Protein AF-A0A1N6LYJ4-F1 (afdb_monomer_lite)

Structure (mmCIF, N/CA/C/O backbone):
data_AF-A0A1N6LYJ4-F1
#
_entry.id   AF-A0A1N6LYJ4-F1
#
loop_
_atom_site.group_PDB
_atom_site.id
_atom_site.type_symbol
_atom_site.label_atom_id
_atom_site.label_alt_id
_atom_site.label_comp_id
_atom_site.label_asym_id
_atom_site.label_entity_id
_atom_site.label_seq_id
_atom_site.pdbx_PDB_ins_code
_atom_site.Cartn_x
_atom_site.Cartn_y
_atom_site.Cartn_z
_atom_site.occupancy
_atom_site.B_iso_or_equiv
_atom_site.auth_seq_id
_atom_site.auth_comp_id
_atom_site.auth_asym_id
_atom_site.auth_atom_id
_atom_site.pdbx_PDB_model_num
ATOM 1 N N . MET A 1 1 ? -5.877 22.121 27.260 1.00 34.78 1 MET A N 1
ATOM 2 C CA . MET A 1 1 ? -5.346 22.021 25.885 1.00 34.78 1 MET A CA 1
ATOM 3 C C . MET A 1 1 ? -5.444 20.561 25.499 1.00 34.78 1 MET A C 1
ATOM 5 O O . MET A 1 1 ? -4.879 19.738 26.201 1.00 34.78 1 MET A O 1
ATOM 9 N N . VAL A 1 2 ? -6.295 20.246 24.529 1.00 34.72 2 VAL A N 1
ATOM 10 C CA . VAL A 1 2 ? -6.607 18.871 24.117 1.00 34.72 2 VAL A CA 1
ATOM 11 C C . VAL A 1 2 ? -5.477 18.419 23.192 1.00 34.72 2 VAL A C 1
ATOM 13 O O . VAL A 1 2 ? -5.200 19.114 22.218 1.00 34.72 2 VAL A O 1
ATOM 16 N N . ASP A 1 3 ? -4.781 17.333 23.526 1.00 34.72 3 ASP A N 1
ATOM 17 C CA . ASP A 1 3 ? -3.712 16.769 22.694 1.00 34.72 3 ASP A CA 1
ATOM 18 C C . ASP A 1 3 ? -4.251 16.442 21.293 1.00 34.72 3 ASP A C 1
ATOM 20 O O . ASP A 1 3 ? -5.110 15.575 21.137 1.00 34.72 3 ASP A O 1
ATOM 24 N N . GLU A 1 4 ? -3.753 17.124 20.259 1.00 44.88 4 GLU A N 1
ATOM 25 C CA . GLU A 1 4 ? -4.033 16.760 18.869 1.00 44.88 4 GLU A CA 1
ATOM 26 C C . GLU A 1 4 ? -3.356 15.411 18.543 1.00 44.88 4 GLU A C 1
ATOM 28 O O . GLU A 1 4 ? -2.122 15.327 18.542 1.00 44.88 4 GLU A O 1
ATOM 33 N N . PRO A 1 5 ? -4.096 14.340 18.203 1.00 42.50 5 PRO A N 1
ATOM 34 C CA . PRO A 1 5 ? -3.534 12.988 18.082 1.00 42.50 5 PRO A CA 1
ATOM 35 C C . PRO A 1 5 ? -2.623 12.750 16.852 1.00 42.50 5 PRO A C 1
ATOM 37 O O . PRO A 1 5 ? -2.159 11.624 16.647 1.00 42.50 5 PRO A O 1
ATOM 40 N N . PHE A 1 6 ? -2.320 13.779 16.048 1.00 51.28 6 PHE A N 1
ATOM 41 C CA . PHE A 1 6 ? -1.752 13.663 14.692 1.00 51.28 6 PHE A CA 1
ATOM 42 C C . PHE A 1 6 ? -0.228 13.839 14.561 1.00 51.28 6 PHE A C 1
ATOM 44 O O . PHE A 1 6 ? 0.291 13.847 13.441 1.00 51.28 6 PHE A O 1
ATOM 51 N N . ARG A 1 7 ? 0.536 13.991 15.649 1.00 62.62 7 ARG A N 1
ATOM 52 C CA . ARG A 1 7 ? 1.977 14.281 15.518 1.00 62.62 7 ARG A CA 1
ATOM 53 C C . ARG A 1 7 ? 2.836 13.021 15.333 1.00 62.62 7 ARG A C 1
ATOM 55 O O . ARG A 1 7 ? 3.094 12.282 16.278 1.00 62.62 7 ARG A O 1
ATOM 62 N N . GLY A 1 8 ? 3.346 12.862 14.108 1.00 86.62 8 GLY A N 1
ATOM 63 C CA . GLY A 1 8 ? 4.558 12.099 13.780 1.00 86.62 8 GLY A CA 1
ATOM 64 C C . GLY A 1 8 ? 4.414 10.579 13.645 1.00 86.62 8 GLY A C 1
ATOM 65 O O . GLY A 1 8 ? 3.358 9.993 13.866 1.00 86.62 8 GLY A O 1
ATOM 66 N N . TRP A 1 9 ? 5.513 9.940 13.242 1.00 94.62 9 TRP A N 1
ATOM 67 C CA . TRP A 1 9 ? 5.639 8.483 13.218 1.00 94.62 9 TRP A CA 1
ATOM 68 C C . TRP A 1 9 ? 5.739 7.929 14.636 1.00 94.62 9 TRP A C 1
ATOM 70 O O . TRP A 1 9 ? 6.580 8.375 15.414 1.00 94.62 9 TRP A O 1
ATOM 80 N N . LYS A 1 10 ? 4.939 6.908 14.935 1.00 95.25 10 LYS A N 1
ATOM 81 C CA . LYS A 1 10 ? 4.983 6.148 16.188 1.00 95.25 10 LYS A CA 1
ATOM 82 C C . LYS A 1 10 ? 5.495 4.736 15.915 1.00 95.25 10 LYS A C 1
ATOM 84 O O . LYS A 1 10 ? 5.506 4.285 14.768 1.00 95.25 10 LYS A O 1
ATOM 89 N N . ASN A 1 11 ? 5.910 4.027 16.958 1.00 94.12 11 ASN A N 1
ATOM 90 C CA . ASN A 1 11 ? 6.232 2.607 16.868 1.00 94.12 11 ASN A CA 1
ATOM 91 C C . ASN A 1 11 ? 5.831 1.848 18.130 1.00 94.12 11 ASN A C 1
ATOM 93 O O . ASN A 1 11 ? 5.716 2.423 19.211 1.00 94.12 11 ASN A O 1
ATOM 97 N N . LYS A 1 12 ? 5.622 0.545 17.965 1.00 93.81 12 LYS A N 1
ATOM 98 C CA . LYS A 1 12 ? 5.482 -0.438 19.040 1.00 93.81 12 LYS A CA 1
ATOM 99 C C . LYS A 1 12 ? 6.274 -1.662 18.610 1.00 93.81 12 LYS A C 1
ATOM 101 O O . LYS A 1 12 ? 6.051 -2.166 17.514 1.00 93.81 12 LYS A O 1
ATOM 106 N N . ASP A 1 13 ? 7.214 -2.117 19.428 1.00 92.62 13 ASP A N 1
ATOM 107 C CA . ASP A 1 13 ? 8.204 -3.112 19.009 1.00 92.62 13 ASP A CA 1
ATOM 108 C C . ASP A 1 13 ? 8.890 -2.669 17.689 1.00 92.62 13 ASP A C 1
ATOM 110 O O . ASP A 1 13 ? 9.458 -1.578 17.600 1.00 92.62 13 ASP A O 1
ATOM 114 N N . THR A 1 14 ? 8.783 -3.489 16.646 1.00 92.44 14 THR A N 1
ATOM 115 C CA . THR A 1 14 ? 9.364 -3.335 15.304 1.00 92.44 14 THR A CA 1
ATOM 116 C C . THR A 1 14 ? 8.348 -2.882 14.246 1.00 92.44 14 THR A C 1
ATOM 118 O O . THR A 1 14 ? 8.671 -2.838 13.054 1.00 92.44 14 THR A O 1
ATOM 121 N N . VAL A 1 15 ? 7.112 -2.563 14.652 1.00 94.94 15 VAL A N 1
ATOM 122 C CA . VAL A 1 15 ? 6.091 -1.997 13.765 1.00 94.94 15 VAL A CA 1
ATOM 123 C C . VAL A 1 15 ? 6.001 -0.488 13.962 1.00 94.94 15 VAL A C 1
ATOM 125 O O . VAL A 1 15 ? 5.853 0.010 15.079 1.00 94.94 15 VAL A O 1
ATOM 128 N N . TYR A 1 16 ? 6.089 0.243 12.857 1.00 96.44 16 TYR A N 1
ATOM 129 C CA . TYR A 1 16 ? 5.917 1.688 12.796 1.00 96.44 16 TYR A CA 1
ATOM 130 C C . TYR A 1 16 ? 4.572 2.008 12.176 1.00 96.44 16 TYR A C 1
ATOM 132 O O . TYR A 1 16 ? 4.096 1.290 11.295 1.00 96.44 16 TYR A O 1
ATOM 140 N N . TYR A 1 17 ? 3.966 3.097 12.624 1.00 97.56 17 TYR A N 1
ATOM 141 C CA . TYR A 1 17 ? 2.681 3.522 12.110 1.00 97.56 17 TYR A CA 1
ATOM 142 C C . TYR A 1 17 ? 2.515 5.036 12.163 1.00 97.56 17 TYR A C 1
ATOM 144 O O . TYR A 1 17 ? 3.107 5.726 12.999 1.00 97.56 17 TYR A O 1
ATOM 152 N N . LYS A 1 18 ? 1.691 5.543 11.251 1.00 97.00 18 LYS A N 1
ATOM 153 C CA . LYS A 1 18 ? 1.265 6.939 11.201 1.00 97.00 18 LYS A CA 1
ATOM 154 C C . LYS A 1 18 ? -0.131 7.023 10.598 1.00 97.00 18 LYS A C 1
ATOM 156 O O . LYS A 1 18 ? -0.470 6.274 9.684 1.00 97.00 18 LYS A O 1
ATOM 161 N N . THR A 1 19 ? -0.924 7.949 11.118 1.00 95.94 19 THR A N 1
ATOM 162 C CA . THR A 1 19 ? -2.262 8.261 10.616 1.00 95.94 19 THR A CA 1
ATOM 163 C C . THR A 1 19 ? -2.212 9.598 9.893 1.00 95.94 19 THR A C 1
ATOM 165 O O . THR A 1 19 ? -1.683 10.573 10.428 1.00 95.94 19 THR A O 1
ATOM 168 N N . PHE A 1 20 ? -2.759 9.640 8.683 1.00 93.06 20 PHE A N 1
ATOM 169 C CA . PHE A 1 20 ? -2.911 10.850 7.885 1.00 93.06 20 PHE A CA 1
ATOM 170 C C . PHE A 1 20 ? -4.396 11.220 7.866 1.00 93.06 20 PHE A C 1
ATOM 172 O O . PHE A 1 20 ? -5.223 10.391 7.498 1.00 93.06 20 PHE A O 1
ATOM 179 N N . GLY A 1 21 ? -4.743 12.448 8.266 1.00 91.50 21 GLY A N 1
ATOM 180 C CA . GLY A 1 21 ? -6.145 12.867 8.408 1.00 91.50 21 GLY A CA 1
ATOM 181 C C . GLY A 1 21 ? -6.888 12.094 9.504 1.00 91.50 21 GLY A C 1
ATOM 182 O O . GLY A 1 21 ? -6.261 11.608 10.442 1.00 91.50 21 GLY A O 1
ATOM 183 N N . VAL A 1 22 ? -8.213 11.979 9.379 1.00 92.69 22 VAL A N 1
ATOM 184 C CA . VAL A 1 22 ? -9.078 11.237 10.316 1.00 92.69 22 VAL A CA 1
ATOM 185 C C . VAL A 1 22 ? -9.749 10.073 9.582 1.00 92.69 22 VAL A C 1
ATOM 187 O O . VAL A 1 22 ? -10.817 10.265 9.000 1.00 92.69 22 VAL A O 1
ATOM 190 N N . PRO A 1 23 ? -9.125 8.881 9.524 1.00 94.81 23 PRO A N 1
ATOM 191 C CA . PRO A 1 23 ? -9.743 7.732 8.869 1.00 94.81 23 PRO A CA 1
ATOM 192 C C . PRO A 1 23 ? -10.991 7.273 9.631 1.00 94.81 23 PRO A C 1
ATOM 194 O O . PRO A 1 23 ? -11.021 7.378 10.860 1.00 94.81 23 PRO A O 1
ATOM 197 N N . PRO A 1 24 ? -12.022 6.769 8.933 1.00 95.25 24 PRO A N 1
ATOM 198 C CA . PRO A 1 24 ? -13.187 6.204 9.597 1.00 95.25 24 PRO A CA 1
ATOM 199 C C . PRO A 1 24 ? -12.809 4.914 10.335 1.00 95.25 24 PRO A C 1
ATOM 201 O O . PRO A 1 24 ? -11.982 4.142 9.855 1.00 95.25 24 PRO A O 1
ATOM 204 N N . VAL A 1 25 ? -13.471 4.653 11.462 1.00 97.50 25 VAL A N 1
ATOM 205 C CA . VAL A 1 25 ? -13.494 3.320 12.081 1.00 97.50 25 VAL A CA 1
ATOM 206 C C . VAL A 1 25 ? -14.642 2.543 11.444 1.00 97.50 25 VAL A C 1
ATOM 208 O O . VAL A 1 25 ? -15.791 2.975 11.519 1.00 97.50 25 VAL A O 1
ATOM 211 N N . THR A 1 26 ? -14.331 1.441 10.767 1.00 98.38 26 THR A N 1
ATOM 212 C CA . THR A 1 26 ? -15.282 0.690 9.929 1.00 98.38 26 THR A CA 1
ATOM 213 C C . THR A 1 26 ? -14.802 -0.746 9.722 1.00 98.38 26 THR A C 1
ATOM 215 O O . THR A 1 26 ? -13.610 -1.039 9.847 1.00 98.38 26 THR A O 1
ATOM 218 N N . ASP A 1 27 ? -15.730 -1.649 9.428 1.00 98.38 27 ASP A N 1
ATOM 219 C CA . ASP A 1 27 ? -15.471 -3.055 9.108 1.00 98.38 27 ASP A CA 1
ATOM 220 C C . ASP A 1 27 ? -15.095 -3.261 7.627 1.00 98.38 27 ASP A C 1
ATOM 222 O O . ASP A 1 27 ? -14.565 -4.313 7.270 1.00 98.38 27 ASP A O 1
ATOM 226 N N . LYS A 1 28 ? -15.283 -2.242 6.772 1.00 98.69 28 LYS A N 1
ATOM 227 C CA . LYS A 1 28 ? -14.900 -2.247 5.349 1.00 98.69 28 LYS A CA 1
ATOM 228 C C . LYS A 1 28 ? -13.479 -1.744 5.145 1.00 98.69 28 LYS A C 1
ATOM 230 O O . LYS A 1 28 ? -13.207 -0.546 5.268 1.00 98.69 28 LYS A O 1
ATOM 235 N N . ILE A 1 29 ? -12.568 -2.642 4.780 1.00 98.81 29 ILE A N 1
ATOM 236 C CA . ILE A 1 29 ? -11.138 -2.330 4.700 1.00 98.81 29 ILE A CA 1
ATOM 237 C C . ILE A 1 29 ? -10.634 -2.445 3.263 1.00 98.81 29 ILE A C 1
ATOM 239 O O . ILE A 1 29 ? -10.679 -3.508 2.645 1.00 98.81 29 ILE A O 1
ATOM 243 N N . ALA A 1 30 ? -10.088 -1.344 2.750 1.00 98.75 30 ALA A N 1
ATOM 244 C CA . ALA A 1 30 ? -9.319 -1.327 1.513 1.00 98.75 30 ALA A CA 1
ATOM 245 C C . ALA A 1 30 ?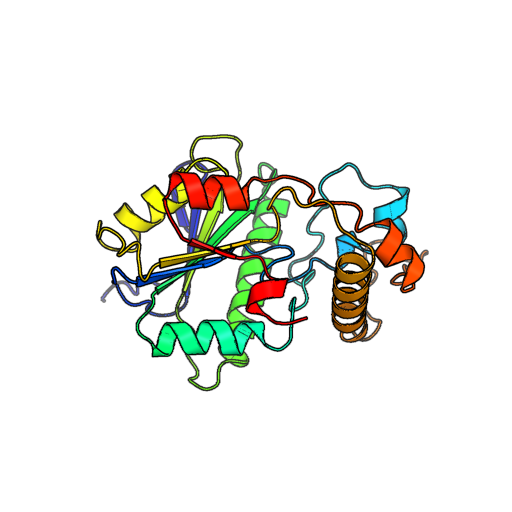 -7.836 -1.249 1.888 1.00 98.75 30 ALA A C 1
ATOM 247 O O . ALA A 1 30 ? -7.322 -0.187 2.258 1.00 98.75 30 ALA A O 1
ATOM 248 N N . ALA A 1 31 ? -7.162 -2.396 1.851 1.00 98.88 31 ALA A N 1
ATOM 249 C CA . ALA A 1 31 ? -5.780 -2.523 2.278 1.00 98.88 31 ALA A CA 1
ATOM 250 C C . ALA A 1 31 ? -4.830 -2.672 1.080 1.00 98.88 31 ALA A C 1
ATOM 252 O O . ALA A 1 31 ? -5.152 -3.327 0.092 1.00 98.88 31 ALA A O 1
ATOM 253 N N . PHE A 1 32 ? -3.647 -2.067 1.167 1.00 98.88 32 PHE A N 1
ATOM 254 C CA . PHE A 1 32 ? -2.693 -2.005 0.057 1.00 98.88 32 PHE A CA 1
ATOM 255 C C . PHE A 1 32 ? -1.265 -2.283 0.538 1.00 98.88 32 PHE A C 1
ATOM 257 O O . PHE A 1 32 ? -0.890 -1.924 1.657 1.00 98.88 32 PHE A O 1
ATOM 264 N N . ASP A 1 33 ? -0.444 -2.912 -0.294 1.00 98.69 33 ASP A N 1
ATOM 265 C CA . ASP A 1 33 ? 1.009 -2.755 -0.227 1.00 98.69 33 ASP A CA 1
ATOM 266 C C . ASP A 1 33 ? 1.434 -1.360 -0.751 1.00 98.69 33 ASP A C 1
ATOM 268 O O . ASP A 1 33 ? 0.611 -0.599 -1.261 1.00 98.69 33 ASP A O 1
ATOM 272 N N . LEU A 1 34 ? 2.705 -0.980 -0.577 1.00 97.62 34 LEU A N 1
ATOM 273 C CA . LEU A 1 34 ? 3.248 0.295 -1.043 1.00 97.62 34 LEU A CA 1
ATOM 274 C C . LEU A 1 34 ? 4.076 0.157 -2.328 1.00 97.62 34 LEU A C 1
ATOM 276 O O . LEU A 1 34 ? 3.736 0.767 -3.346 1.00 97.62 34 LEU A O 1
ATOM 280 N N . ASP A 1 35 ? 5.187 -0.574 -2.254 1.00 94.12 35 ASP A N 1
ATOM 281 C CA . ASP A 1 35 ? 6.247 -0.561 -3.261 1.00 94.12 35 ASP A CA 1
ATOM 282 C C . ASP A 1 35 ? 5.891 -1.519 -4.404 1.00 94.12 35 ASP A C 1
ATOM 284 O O . ASP A 1 35 ? 5.515 -2.655 -4.180 1.00 94.12 35 ASP A O 1
ATOM 288 N N . SER A 1 36 ? 5.965 -1.045 -5.647 1.00 93.62 36 SER A N 1
ATOM 289 C CA . SER A 1 36 ? 5.409 -1.715 -6.837 1.00 93.62 36 SER A CA 1
ATOM 290 C C . SER A 1 36 ? 3.885 -1.933 -6.811 1.00 93.62 36 SER A C 1
ATOM 292 O O . SER A 1 36 ? 3.356 -2.562 -7.723 1.00 93.62 36 SER A O 1
ATOM 294 N N . THR A 1 37 ? 3.174 -1.335 -5.845 1.00 97.31 37 THR A N 1
ATOM 295 C CA . THR A 1 37 ? 1.705 -1.379 -5.730 1.00 97.31 37 THR A CA 1
ATOM 296 C C . THR A 1 37 ? 1.075 0.002 -5.906 1.00 97.31 37 THR A C 1
ATOM 298 O O . THR A 1 37 ? 0.358 0.245 -6.873 1.00 97.31 37 THR A O 1
ATOM 301 N N . LEU A 1 38 ? 1.351 0.941 -4.995 1.00 98.00 38 LEU A N 1
ATOM 302 C CA . LEU A 1 38 ? 0.869 2.327 -5.091 1.00 98.00 38 LEU A CA 1
ATOM 303 C C . LEU A 1 38 ? 1.895 3.230 -5.779 1.00 98.00 38 LEU A C 1
ATOM 305 O O . LEU A 1 38 ? 1.537 4.191 -6.467 1.00 98.00 38 LEU A O 1
ATOM 309 N N . VAL A 1 39 ? 3.178 2.915 -5.606 1.00 96.38 39 VAL A N 1
ATOM 310 C CA . VAL A 1 39 ? 4.308 3.648 -6.179 1.00 96.38 39 VAL A CA 1
ATOM 311 C C . VAL A 1 39 ? 5.358 2.681 -6.709 1.00 96.38 39 VAL A C 1
ATOM 313 O O . VAL A 1 39 ? 5.538 1.599 -6.166 1.00 96.38 39 VAL A O 1
ATOM 316 N N . TYR A 1 40 ? 6.098 3.081 -7.734 1.00 93.06 40 TYR A N 1
ATOM 317 C CA . TYR A 1 40 ? 7.393 2.485 -8.043 1.00 93.06 40 TYR A CA 1
ATOM 318 C C . TYR A 1 40 ? 8.501 3.207 -7.274 1.00 93.06 40 TYR A C 1
ATOM 320 O O . TYR A 1 40 ? 8.359 4.380 -6.925 1.00 93.06 40 TYR A O 1
ATOM 328 N N . THR A 1 41 ? 9.621 2.516 -7.066 1.00 89.69 41 THR A N 1
ATOM 329 C CA . THR A 1 41 ? 10.876 3.083 -6.550 1.00 89.69 41 THR A CA 1
ATOM 330 C C . THR A 1 41 ? 11.854 3.225 -7.718 1.00 89.69 41 THR A C 1
ATOM 332 O O . THR A 1 41 ? 12.446 2.223 -8.124 1.00 89.69 41 THR A O 1
ATOM 335 N N . PRO A 1 42 ? 11.998 4.421 -8.320 1.00 86.62 42 PRO A N 1
ATOM 336 C CA . PRO A 1 42 ? 12.794 4.626 -9.531 1.00 86.62 42 PRO A CA 1
ATOM 337 C C . PRO A 1 42 ? 14.220 4.084 -9.446 1.00 86.62 42 PRO A C 1
ATOM 339 O O . PRO A 1 42 ? 14.696 3.485 -10.410 1.00 86.62 42 PRO A O 1
ATOM 342 N N . SER A 1 43 ? 14.886 4.210 -8.294 1.00 80.06 43 SER A N 1
ATOM 343 C CA . SER A 1 43 ? 16.255 3.709 -8.127 1.00 80.06 43 SER A CA 1
ATOM 344 C C . SER A 1 43 ? 16.399 2.185 -8.238 1.00 80.06 43 SER A C 1
ATOM 346 O O . SER A 1 43 ? 17.522 1.683 -8.252 1.00 80.06 43 SER A O 1
ATOM 348 N N . PHE A 1 44 ? 15.303 1.423 -8.309 1.00 81.19 44 PHE A N 1
ATOM 349 C CA . PHE A 1 44 ? 15.339 -0.024 -8.561 1.00 81.19 44 PHE A CA 1
ATOM 350 C C . PHE A 1 44 ? 15.439 -0.355 -10.057 1.00 81.19 44 PHE A C 1
ATOM 352 O O . PHE A 1 44 ? 15.712 -1.499 -10.407 1.00 81.19 44 PHE A O 1
ATOM 359 N N . TYR A 1 45 ? 15.263 0.644 -10.928 1.00 79.06 45 TYR A N 1
ATOM 360 C CA . TYR A 1 45 ? 15.154 0.486 -12.379 1.00 79.06 45 TYR A CA 1
ATOM 361 C C . TYR A 1 45 ? 16.187 1.323 -13.159 1.00 79.06 45 TYR A C 1
ATOM 363 O O . TYR A 1 45 ? 15.977 1.636 -14.330 1.00 79.06 45 TYR A O 1
ATOM 371 N N . THR A 1 46 ? 17.297 1.710 -12.521 1.00 71.44 46 THR A N 1
ATOM 372 C CA . THR A 1 46 ? 18.432 2.379 -13.184 1.00 71.44 46 THR A CA 1
ATOM 373 C C . THR A 1 46 ? 19.498 1.369 -13.613 1.00 71.44 46 THR A C 1
ATOM 375 O O . THR A 1 46 ? 19.634 0.319 -12.982 1.00 71.44 46 THR A O 1
ATOM 378 N N . THR A 1 47 ? 20.312 1.699 -14.624 1.00 61.62 47 THR A N 1
ATOM 379 C CA . THR A 1 47 ? 21.426 0.853 -15.106 1.00 61.62 47 THR A CA 1
ATOM 380 C C . THR A 1 47 ? 22.297 0.328 -13.960 1.00 61.62 47 THR A C 1
ATOM 382 O O . THR A 1 47 ? 22.527 -0.875 -13.841 1.00 61.62 47 THR A O 1
ATOM 385 N N . ARG A 1 48 ? 22.695 1.209 -13.031 1.00 58.81 48 ARG A N 1
ATOM 386 C CA . ARG A 1 48 ? 23.497 0.857 -11.848 1.00 58.81 48 ARG A CA 1
ATOM 387 C C . ARG A 1 48 ? 22.816 -0.154 -10.920 1.00 58.81 48 ARG A C 1
ATOM 389 O O . ARG A 1 48 ? 23.485 -0.973 -10.289 1.00 58.81 48 ARG A O 1
ATOM 396 N N . ALA A 1 49 ? 21.492 -0.094 -10.794 1.00 59.62 49 ALA A N 1
ATOM 397 C CA . ALA A 1 49 ? 20.742 -1.045 -9.980 1.00 59.62 49 ALA A CA 1
ATOM 398 C C . ALA A 1 49 ? 20.717 -2.445 -10.605 1.00 59.62 49 ALA A C 1
ATOM 400 O O . ALA A 1 49 ? 20.773 -3.433 -9.876 1.00 59.62 49 ALA A O 1
ATOM 401 N N . ILE A 1 50 ? 20.695 -2.517 -11.935 1.00 57.72 50 ILE A N 1
ATOM 402 C CA . ILE A 1 50 ? 20.645 -3.765 -12.702 1.00 57.72 50 ILE A CA 1
ATOM 403 C C . ILE A 1 50 ? 21.997 -4.485 -12.676 1.00 57.72 50 ILE A C 1
ATOM 405 O O . ILE A 1 50 ? 22.036 -5.710 -12.584 1.00 57.72 50 ILE A O 1
ATOM 409 N N . THR A 1 51 ? 23.104 -3.740 -12.729 1.00 52.78 51 THR A N 1
ATOM 410 C CA . THR A 1 51 ? 24.452 -4.322 -12.839 1.00 52.78 51 THR A CA 1
ATOM 411 C C . THR A 1 51 ? 25.136 -4.594 -11.501 1.00 52.78 51 THR A C 1
ATOM 413 O O . THR A 1 51 ? 26.066 -5.397 -11.466 1.00 52.78 51 THR A O 1
ATOM 416 N N . SER A 1 52 ? 24.732 -3.923 -10.412 1.00 50.94 52 SER A N 1
ATOM 417 C CA . SER A 1 52 ? 25.620 -3.797 -9.241 1.00 50.94 52 SER A CA 1
ATOM 418 C C . SER A 1 52 ? 24.954 -3.899 -7.866 1.00 50.94 52 SER A C 1
ATOM 420 O O . SER A 1 52 ? 25.658 -3.794 -6.860 1.00 50.94 52 SER A O 1
ATOM 422 N N . ARG A 1 53 ? 23.626 -4.064 -7.754 1.00 52.97 53 ARG A N 1
ATOM 423 C CA . ARG A 1 53 ? 22.964 -4.055 -6.435 1.00 52.97 53 ARG A CA 1
ATOM 424 C C . ARG A 1 53 ? 22.722 -5.457 -5.860 1.00 52.97 53 ARG A C 1
ATOM 426 O O . ARG A 1 53 ? 22.242 -6.336 -6.573 1.00 52.97 53 ARG A O 1
ATOM 433 N N . PRO A 1 54 ? 22.953 -5.658 -4.546 1.00 46.38 54 PRO A N 1
ATOM 434 C CA . PRO A 1 54 ? 22.444 -6.831 -3.852 1.00 46.38 54 PRO A CA 1
ATOM 435 C C . PRO A 1 54 ? 20.911 -6.857 -3.918 1.00 46.38 54 PRO A C 1
ATOM 437 O O . PRO A 1 54 ? 20.243 -5.820 -3.891 1.00 46.38 54 PRO A O 1
ATOM 440 N N . SER A 1 55 ? 20.353 -8.062 -3.993 1.00 41.34 55 SER A N 1
ATOM 441 C CA . SER A 1 55 ? 18.915 -8.324 -4.078 1.00 41.34 55 SER A CA 1
ATOM 442 C C . SER A 1 55 ? 18.140 -7.621 -2.953 1.00 41.34 55 SER A C 1
ATOM 444 O O . SER A 1 55 ? 18.225 -8.018 -1.786 1.00 41.34 55 SER A O 1
ATOM 446 N N . GLY A 1 56 ? 17.385 -6.575 -3.308 1.00 49.91 56 GLY A N 1
ATOM 447 C CA . GLY A 1 56 ? 16.466 -5.885 -2.397 1.00 49.91 56 GLY A CA 1
ATOM 448 C C . GLY A 1 56 ? 16.267 -4.388 -2.635 1.00 49.91 56 GLY A C 1
ATOM 449 O O . GLY A 1 56 ? 15.235 -3.887 -2.211 1.00 49.91 56 GLY A O 1
ATOM 450 N N . GLY A 1 57 ? 17.196 -3.702 -3.316 1.00 57.88 57 GLY A N 1
ATOM 451 C CA . GLY A 1 57 ? 17.114 -2.256 -3.570 1.00 57.88 57 GLY A CA 1
ATOM 452 C C . GLY A 1 57 ? 17.183 -1.399 -2.290 1.00 57.88 57 GLY A C 1
ATOM 453 O O . GLY A 1 57 ? 16.723 -1.793 -1.225 1.00 57.88 57 GLY A O 1
ATOM 454 N N . LEU A 1 58 ? 17.801 -0.218 -2.352 1.00 64.44 58 LEU A N 1
ATOM 455 C CA . LEU A 1 58 ? 17.836 0.718 -1.220 1.00 64.44 58 LEU A CA 1
ATOM 456 C C . LEU A 1 58 ? 17.069 1.979 -1.601 1.00 64.44 58 LEU A C 1
ATOM 458 O O . LEU A 1 58 ? 17.326 2.530 -2.670 1.00 64.44 58 LEU A O 1
ATOM 462 N N . ILE A 1 59 ? 16.164 2.431 -0.728 1.00 73.62 59 ILE A N 1
ATOM 463 C CA . ILE A 1 59 ? 15.567 3.767 -0.825 1.00 73.62 59 ILE A CA 1
ATOM 464 C C . ILE A 1 59 ? 16.696 4.766 -0.573 1.00 73.62 59 ILE A C 1
ATOM 466 O O . ILE A 1 59 ? 17.179 4.905 0.551 1.00 73.62 59 ILE A O 1
ATOM 470 N N . ILE A 1 60 ? 17.149 5.418 -1.641 1.00 72.12 60 ILE A N 1
ATOM 471 C CA . ILE A 1 60 ? 18.324 6.299 -1.594 1.00 72.12 60 ILE A CA 1
ATOM 472 C C . ILE A 1 60 ? 17.982 7.735 -1.199 1.00 72.12 60 ILE A C 1
ATOM 474 O O . ILE A 1 60 ? 18.870 8.468 -0.773 1.00 72.12 60 ILE A O 1
ATOM 478 N N . SER A 1 61 ? 16.715 8.142 -1.326 1.00 82.44 61 SER A N 1
ATOM 479 C CA . SER A 1 61 ? 16.241 9.455 -0.891 1.00 82.44 61 SER A CA 1
ATOM 480 C C . SER A 1 61 ? 14.735 9.450 -0.584 1.00 82.44 61 SER A C 1
ATOM 482 O O . SER A 1 61 ? 14.005 8.582 -1.074 1.00 82.44 61 SER A O 1
ATOM 484 N N . PRO A 1 62 ? 14.231 10.440 0.177 1.00 87.50 62 PRO A N 1
ATOM 485 C CA . PRO A 1 62 ? 12.796 10.618 0.409 1.00 87.50 62 PRO A CA 1
ATOM 486 C C . PRO A 1 62 ? 11.956 10.839 -0.861 1.00 87.50 62 PRO A C 1
ATOM 488 O O . PRO A 1 62 ? 10.761 10.567 -0.861 1.00 87.50 62 PRO A O 1
ATOM 491 N N . ASN A 1 63 ? 12.563 11.310 -1.954 1.00 88.25 63 ASN A N 1
ATOM 492 C CA . ASN A 1 63 ? 11.875 11.562 -3.227 1.00 88.25 63 ASN A CA 1
ATOM 493 C C . ASN A 1 63 ? 12.041 10.411 -4.233 1.00 88.25 63 ASN A C 1
ATOM 495 O O . ASN A 1 63 ? 11.675 10.550 -5.396 1.00 88.25 63 ASN A O 1
ATOM 499 N N . ASP A 1 64 ? 12.583 9.266 -3.803 1.00 86.88 64 ASP A N 1
ATOM 500 C CA . ASP A 1 64 ? 12.747 8.073 -4.637 1.00 86.88 64 ASP A CA 1
ATOM 501 C C . ASP A 1 64 ? 11.427 7.303 -4.788 1.00 86.88 64 ASP A C 1
ATOM 503 O O . ASP A 1 64 ? 11.262 6.170 -4.325 1.00 86.88 64 ASP A O 1
ATOM 507 N N . TYR A 1 65 ? 10.433 7.950 -5.391 1.00 91.88 65 TYR A N 1
ATOM 508 C CA . TYR A 1 65 ? 9.150 7.340 -5.700 1.00 91.88 65 TYR A CA 1
ATOM 509 C C . TYR A 1 65 ? 8.487 7.991 -6.917 1.00 91.88 65 TYR A C 1
ATOM 511 O O . TYR A 1 65 ? 8.710 9.155 -7.238 1.00 91.88 65 TYR A O 1
ATOM 519 N N . VAL A 1 66 ? 7.629 7.229 -7.588 1.00 92.94 66 VAL A N 1
ATOM 520 C CA . VAL A 1 66 ? 6.692 7.742 -8.592 1.00 92.94 66 VAL A CA 1
ATOM 521 C C . VAL A 1 66 ? 5.406 6.932 -8.523 1.00 92.94 66 VAL A C 1
ATOM 523 O O . VAL A 1 66 ? 5.452 5.739 -8.244 1.00 92.94 66 VAL A O 1
ATOM 526 N N . LEU A 1 67 ? 4.249 7.553 -8.761 1.00 94.50 67 LEU A N 1
ATOM 527 C CA . LEU A 1 67 ? 2.969 6.837 -8.779 1.00 94.50 67 LEU A CA 1
ATOM 528 C C . LEU A 1 67 ? 3.012 5.632 -9.723 1.00 94.50 67 LEU A C 1
ATOM 530 O O . LEU A 1 67 ? 3.396 5.777 -10.885 1.00 94.50 67 LEU A O 1
ATOM 534 N N . TYR A 1 68 ? 2.529 4.485 -9.242 1.00 95.50 68 TYR A N 1
ATOM 535 C CA . TYR A 1 68 ? 2.392 3.272 -10.048 1.00 95.50 68 TYR A CA 1
ATOM 536 C C . TYR A 1 68 ? 1.499 3.529 -11.270 1.00 95.50 68 TYR A C 1
ATOM 538 O O . TYR A 1 68 ? 1.827 3.158 -12.391 1.00 95.50 68 TYR A O 1
ATOM 546 N N . SER A 1 69 ? 0.379 4.228 -11.068 1.00 93.81 69 SER A N 1
ATOM 547 C CA . SER A 1 69 ? -0.560 4.626 -12.117 1.00 93.81 69 SER A CA 1
ATOM 548 C C . SER A 1 69 ? -1.186 5.981 -11.768 1.00 93.81 69 SER A C 1
ATOM 550 O O . SER A 1 69 ? -1.407 6.274 -10.591 1.00 93.81 69 SER A O 1
ATOM 552 N N . PRO A 1 70 ? -1.546 6.830 -12.754 1.00 90.94 70 PRO A N 1
AT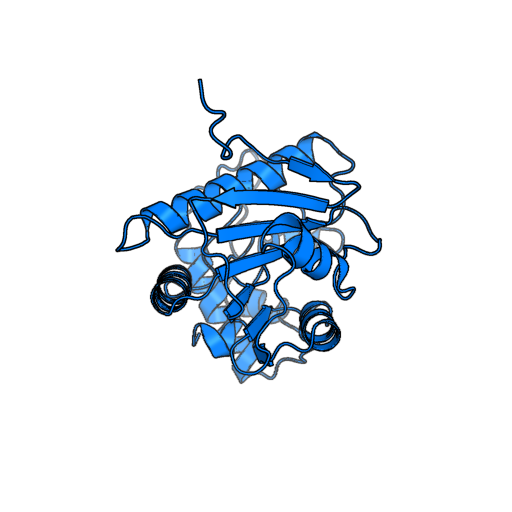OM 553 C CA . PRO A 1 70 ? -2.312 8.051 -12.484 1.00 90.94 70 PRO A CA 1
ATOM 554 C C . PRO A 1 70 ? -3.690 7.782 -11.851 1.00 90.94 70 PRO A C 1
ATOM 556 O O . PRO A 1 70 ? -4.311 8.717 -11.350 1.00 90.94 70 PRO A O 1
ATOM 559 N N . LYS A 1 71 ? -4.182 6.534 -11.878 1.00 93.44 71 LYS A N 1
ATOM 560 C CA . LYS A 1 71 ? -5.459 6.141 -11.267 1.00 93.44 71 LYS A CA 1
ATOM 561 C C . LYS A 1 71 ? -5.365 5.884 -9.757 1.00 93.44 71 LYS A C 1
ATOM 563 O O . LYS A 1 71 ? -6.407 5.877 -9.112 1.00 93.44 71 LYS A O 1
ATOM 568 N N . VAL A 1 72 ? -4.162 5.726 -9.188 1.00 95.19 72 VAL A N 1
ATOM 569 C CA . VAL A 1 72 ? -3.956 5.331 -7.779 1.00 95.19 72 VAL A CA 1
ATOM 570 C C . VAL A 1 72 ? -4.728 6.229 -6.812 1.00 95.19 72 VAL A C 1
ATOM 572 O O . VAL A 1 72 ? -5.595 5.747 -6.091 1.00 95.19 72 VAL A O 1
ATOM 575 N N . THR A 1 73 ? -4.484 7.543 -6.836 1.00 93.75 73 THR A N 1
ATOM 576 C CA . THR A 1 73 ? -5.124 8.477 -5.893 1.00 93.75 73 THR A CA 1
ATOM 577 C C . THR A 1 73 ? -6.647 8.482 -6.032 1.00 93.75 73 THR A C 1
ATOM 579 O O . THR A 1 73 ? -7.350 8.422 -5.028 1.00 93.75 73 THR A O 1
ATOM 582 N N . LYS A 1 74 ? -7.165 8.468 -7.269 1.00 92.50 74 LYS A N 1
ATOM 583 C CA . LYS A 1 74 ? -8.613 8.424 -7.536 1.00 92.50 74 LYS A CA 1
ATOM 584 C C . LYS A 1 74 ? -9.260 7.137 -7.023 1.00 92.50 74 LYS A C 1
ATOM 586 O O . LYS A 1 74 ? -10.395 7.164 -6.560 1.00 92.50 74 LYS A O 1
ATOM 591 N N . TYR A 1 75 ? -8.552 6.012 -7.112 1.00 95.12 75 TYR A N 1
ATOM 592 C CA . TYR A 1 75 ? -9.044 4.729 -6.621 1.00 95.12 75 TYR A CA 1
ATOM 593 C C . TYR A 1 75 ? -9.143 4.717 -5.091 1.00 95.12 75 TYR A C 1
ATOM 595 O O . TYR A 1 75 ? -10.177 4.333 -4.550 1.00 95.12 75 TYR A O 1
ATOM 603 N N . LEU A 1 76 ? -8.107 5.200 -4.394 1.00 96.12 76 LEU A N 1
ATOM 604 C CA . LEU A 1 76 ? -8.127 5.323 -2.932 1.00 96.12 76 LEU A CA 1
ATOM 605 C C . LEU A 1 76 ? -9.237 6.277 -2.463 1.00 96.12 76 LEU A C 1
ATOM 607 O O . LEU A 1 76 ? -9.991 5.945 -1.550 1.00 96.12 76 LEU A O 1
ATOM 611 N N . GLU A 1 77 ? -9.384 7.422 -3.135 1.00 93.94 77 GLU A N 1
ATOM 612 C CA . GLU A 1 77 ? -10.440 8.405 -2.863 1.00 93.94 77 GLU A CA 1
ATOM 613 C C . GLU A 1 77 ? -11.840 7.804 -3.040 1.00 93.94 77 GLU A C 1
ATOM 615 O O . GLU A 1 77 ? -12.691 7.956 -2.166 1.00 93.94 77 GLU A O 1
ATOM 620 N N . ARG A 1 78 ? -12.070 7.045 -4.119 1.00 94.19 78 ARG A N 1
ATOM 621 C CA . ARG A 1 78 ? -13.346 6.357 -4.351 1.00 94.19 78 ARG A CA 1
ATOM 622 C C . ARG A 1 78 ? -13.719 5.437 -3.190 1.00 94.19 78 ARG A C 1
ATOM 624 O O . ARG A 1 78 ? -14.861 5.472 -2.745 1.00 94.19 78 ARG A O 1
ATOM 631 N N . TYR A 1 79 ? -12.796 4.603 -2.714 1.00 96.38 79 TYR A N 1
ATOM 632 C CA . TYR A 1 79 ? -13.099 3.676 -1.619 1.00 96.38 79 TYR A CA 1
ATOM 633 C C . TYR A 1 79 ? -13.315 4.400 -0.294 1.00 96.38 79 TYR A C 1
ATOM 635 O O . TYR A 1 79 ? -14.241 4.051 0.436 1.00 96.38 79 TYR A O 1
ATOM 643 N N . HIS A 1 80 ? -12.550 5.461 -0.029 1.00 95.38 80 HIS A N 1
ATOM 644 C CA . HIS A 1 80 ? -12.820 6.323 1.115 1.00 95.38 80 HIS A CA 1
ATOM 645 C C . HIS A 1 80 ? -14.248 6.901 1.065 1.00 95.38 80 HIS A C 1
ATOM 647 O O . HIS A 1 80 ? -14.989 6.785 2.039 1.00 95.38 80 HIS A O 1
ATOM 653 N N . MET A 1 81 ? -14.679 7.428 -0.088 1.00 94.12 81 MET A N 1
ATOM 654 C CA . MET A 1 81 ? -16.044 7.941 -0.285 1.00 94.12 81 MET A CA 1
ATOM 655 C C . MET A 1 81 ? -17.133 6.864 -0.146 1.00 94.12 81 MET A C 1
ATOM 657 O O . MET A 1 81 ? -18.266 7.181 0.202 1.00 94.12 81 MET A O 1
ATOM 661 N N . LEU A 1 82 ? -16.802 5.595 -0.396 1.00 95.69 82 LEU A N 1
ATOM 662 C CA . LEU A 1 82 ? -17.690 4.447 -0.177 1.00 95.69 82 LEU A CA 1
ATOM 663 C C . LEU A 1 82 ? -17.700 3.957 1.285 1.00 95.69 82 LEU A C 1
ATOM 665 O O . LEU A 1 82 ? -18.307 2.926 1.580 1.00 95.69 82 LEU A O 1
ATOM 669 N N . GLY A 1 83 ? -17.039 4.676 2.197 1.00 96.19 83 GLY A N 1
ATOM 670 C CA . GLY A 1 83 ? -17.018 4.374 3.628 1.00 96.19 83 GLY A CA 1
ATOM 671 C C . GLY A 1 83 ? -15.974 3.338 4.042 1.00 96.19 83 GLY A C 1
ATOM 672 O O . GLY A 1 83 ? -16.097 2.764 5.122 1.00 96.19 83 GLY A O 1
ATOM 673 N N . TYR A 1 84 ? -14.965 3.081 3.205 1.00 98.25 84 TYR A N 1
ATOM 674 C CA . TYR A 1 84 ? -13.853 2.202 3.559 1.00 98.25 84 TYR A CA 1
ATOM 675 C C . TYR A 1 84 ? -12.788 2.962 4.347 1.00 98.25 84 TYR A C 1
ATOM 677 O O . TYR A 1 84 ? -12.479 4.122 4.054 1.00 98.25 84 TYR A O 1
ATOM 685 N N . VAL A 1 85 ? -12.149 2.268 5.288 1.00 98.38 85 VAL A N 1
ATOM 686 C CA . VAL A 1 85 ? -10.853 2.697 5.815 1.00 98.38 85 VAL A CA 1
ATOM 687 C C . VAL A 1 85 ? -9.760 2.280 4.839 1.00 98.38 85 VAL A C 1
ATOM 689 O O . VAL A 1 85 ? -9.712 1.137 4.376 1.00 98.38 85 VAL A O 1
ATOM 692 N N . ILE A 1 86 ? -8.879 3.226 4.516 1.00 98.56 86 ILE A N 1
ATOM 693 C CA . ILE A 1 86 ? -7.707 2.981 3.678 1.00 98.56 86 ILE A CA 1
ATOM 694 C C . ILE A 1 86 ? -6.514 2.684 4.587 1.00 98.56 86 ILE A C 1
ATOM 696 O O . ILE A 1 86 ? -6.178 3.488 5.463 1.00 98.56 86 ILE A O 1
ATOM 700 N N . VAL A 1 87 ? -5.852 1.546 4.377 1.00 98.75 87 VAL A N 1
ATOM 701 C CA . VAL A 1 87 ? -4.669 1.156 5.159 1.00 98.75 87 VAL A CA 1
ATOM 702 C C . VAL A 1 87 ? -3.555 0.600 4.277 1.00 98.75 87 VAL A C 1
ATOM 704 O O . VAL A 1 87 ? -3.787 -0.206 3.381 1.00 98.75 87 VAL A O 1
ATOM 707 N N . ILE A 1 88 ? -2.322 1.023 4.542 1.00 98.88 88 ILE A N 1
ATOM 708 C CA . ILE A 1 88 ? -1.124 0.534 3.864 1.00 98.88 88 ILE A CA 1
ATOM 709 C C . ILE A 1 88 ? -0.349 -0.383 4.809 1.00 98.88 88 ILE A C 1
ATOM 711 O O . ILE A 1 88 ? -0.046 0.005 5.938 1.00 98.88 88 ILE A O 1
ATOM 715 N N . PHE A 1 89 ? 0.013 -1.573 4.323 1.00 98.81 89 PHE A N 1
ATOM 716 C CA . PHE A 1 89 ? 0.852 -2.556 5.010 1.00 98.81 89 PHE A CA 1
ATOM 717 C C . PHE A 1 89 ? 2.120 -2.830 4.207 1.00 98.81 89 PHE A C 1
ATOM 719 O O . PHE A 1 89 ? 2.055 -3.473 3.160 1.00 98.81 89 PHE A O 1
ATOM 726 N N . SER A 1 90 ? 3.278 -2.399 4.714 1.00 97.69 90 SER A N 1
ATOM 727 C CA . SER A 1 90 ? 4.544 -2.465 3.970 1.00 97.69 90 SER A CA 1
ATOM 728 C C . SER A 1 90 ? 5.659 -3.199 4.729 1.00 97.69 90 SER A C 1
ATOM 730 O O . SER A 1 90 ? 5.877 -3.007 5.926 1.00 97.69 90 SER A O 1
ATOM 732 N N . ASN A 1 91 ? 6.395 -4.057 4.019 1.00 94.94 91 ASN A N 1
ATOM 733 C CA . ASN A 1 91 ? 7.599 -4.715 4.523 1.00 94.94 91 ASN A CA 1
ATOM 734 C C . ASN A 1 91 ? 8.828 -3.841 4.215 1.00 94.94 91 ASN A C 1
ATOM 736 O O . ASN A 1 91 ? 9.297 -3.850 3.084 1.00 94.94 91 ASN A O 1
ATOM 740 N N . GLN A 1 92 ? 9.426 -3.176 5.205 1.00 89.56 92 GLN A N 1
ATOM 741 C CA . GLN A 1 92 ? 10.604 -2.323 4.997 1.00 89.56 92 GLN A CA 1
ATOM 742 C C . GLN A 1 92 ? 11.851 -2.998 5.584 1.00 89.56 92 GLN A C 1
ATOM 744 O O . GLN A 1 92 ? 12.080 -2.973 6.789 1.00 89.56 92 GLN A O 1
ATOM 749 N N . LYS A 1 93 ? 12.639 -3.695 4.751 1.00 72.75 93 LYS A N 1
ATOM 750 C CA . LYS A 1 93 ? 13.828 -4.434 5.218 1.00 72.75 93 LYS A CA 1
ATOM 751 C C . LYS A 1 93 ? 14.901 -3.453 5.710 1.00 72.75 93 LYS A C 1
ATOM 753 O O . LYS A 1 93 ? 15.358 -2.616 4.946 1.00 72.75 93 LYS A O 1
ATOM 758 N N . GLY A 1 94 ? 15.377 -3.638 6.941 1.00 60.25 94 GLY A N 1
ATOM 759 C CA . GLY A 1 94 ? 16.699 -3.153 7.348 1.00 60.25 94 GLY A CA 1
ATOM 760 C C . GLY A 1 94 ? 16.870 -1.717 7.863 1.00 60.25 94 GLY A C 1
ATOM 761 O O . GLY A 1 94 ? 18.003 -1.253 7.816 1.00 60.25 94 GLY A O 1
ATOM 762 N N . PRO A 1 95 ? 15.888 -1.003 8.434 1.00 59.84 95 PRO A N 1
ATOM 763 C CA . PRO A 1 95 ? 16.176 0.288 9.056 1.00 59.84 95 PRO A CA 1
ATOM 764 C C . PRO A 1 95 ? 16.777 0.149 10.471 1.00 59.84 95 PRO A C 1
ATOM 766 O O . PRO A 1 95 ? 16.525 0.982 11.337 1.00 59.84 95 PRO A O 1
ATOM 769 N N . SER A 1 96 ? 17.570 -0.901 10.734 1.00 56.62 96 SER A N 1
ATOM 770 C CA . SER A 1 96 ? 18.456 -0.926 11.910 1.00 56.62 96 SER A CA 1
ATOM 771 C C . SER A 1 96 ? 19.492 0.203 11.848 1.00 56.62 96 SER A C 1
ATOM 773 O O . SER A 1 96 ? 20.032 0.593 12.877 1.00 56.62 96 SER A O 1
ATOM 775 N N . ASP A 1 97 ? 19.728 0.746 10.648 1.00 71.25 97 ASP A N 1
ATOM 776 C CA . ASP A 1 97 ? 20.362 2.042 10.437 1.00 71.25 97 ASP A CA 1
ATOM 777 C C . ASP A 1 97 ? 19.337 3.185 10.588 1.00 71.25 97 ASP A C 1
ATOM 779 O O . ASP A 1 97 ? 18.308 3.228 9.901 1.00 71.25 97 ASP A O 1
ATOM 783 N N . ALA A 1 98 ? 19.628 4.127 11.488 1.00 72.19 98 ALA A N 1
ATOM 784 C CA . ALA A 1 98 ? 18.742 5.248 11.792 1.00 72.19 98 ALA A CA 1
ATOM 785 C C . ALA A 1 98 ? 18.530 6.200 10.597 1.00 72.19 98 ALA A C 1
ATOM 787 O O . ALA A 1 98 ? 17.441 6.761 10.451 1.00 72.19 98 ALA A O 1
ATOM 788 N N . GLY A 1 99 ? 19.532 6.360 9.727 1.00 72.31 99 GLY A N 1
ATOM 789 C CA . GLY A 1 99 ? 19.442 7.168 8.511 1.00 72.31 99 GLY A CA 1
ATOM 790 C C . GLY A 1 99 ? 18.535 6.525 7.462 1.00 72.31 99 GLY A C 1
ATOM 791 O O . GLY A 1 99 ? 17.696 7.201 6.864 1.00 72.31 99 GLY A O 1
ATOM 792 N N . LEU A 1 100 ? 18.609 5.202 7.296 1.00 77.81 100 LEU A N 1
ATOM 793 C CA . LEU A 1 100 ? 17.689 4.484 6.409 1.00 77.81 100 LEU A CA 1
ATOM 794 C C . LEU A 1 100 ? 16.243 4.549 6.924 1.00 77.81 100 LEU A C 1
ATOM 796 O O . LEU A 1 100 ? 15.321 4.768 6.136 1.00 77.81 100 LEU A O 1
ATOM 800 N N . LEU A 1 101 ? 16.033 4.430 8.243 1.00 85.69 101 LEU A N 1
ATOM 801 C CA . 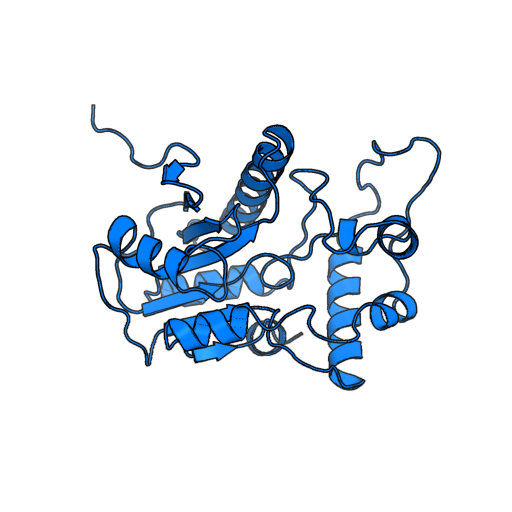LEU A 1 101 ? 14.705 4.604 8.843 1.00 85.69 101 LEU A CA 1
ATOM 802 C C . LEU A 1 101 ? 14.128 5.996 8.569 1.00 85.69 101 LEU A C 1
ATOM 804 O O . LEU A 1 101 ? 12.935 6.126 8.287 1.00 85.69 101 LEU A O 1
ATOM 808 N N . TYR A 1 102 ? 14.967 7.030 8.680 1.00 86.94 102 TYR A N 1
ATOM 809 C CA . TYR A 1 102 ? 14.586 8.402 8.369 1.00 86.94 102 TYR A CA 1
ATOM 810 C C . TYR A 1 102 ? 14.121 8.523 6.914 1.00 86.94 102 TYR A C 1
ATOM 812 O O . TYR A 1 102 ? 13.016 9.009 6.678 1.00 86.94 102 TYR A O 1
ATOM 820 N N . ASN A 1 103 ? 14.894 7.999 5.956 1.00 85.88 103 ASN A N 1
ATOM 821 C CA . ASN A 1 103 ? 14.532 8.042 4.538 1.00 85.88 103 ASN A CA 1
ATOM 822 C C . ASN A 1 103 ? 13.214 7.317 4.243 1.00 85.88 103 ASN A C 1
ATOM 824 O O . ASN A 1 103 ? 12.391 7.847 3.502 1.00 85.88 103 ASN A O 1
ATOM 828 N N . VAL A 1 104 ? 12.972 6.149 4.849 1.00 90.00 104 VAL A N 1
ATOM 829 C CA . VAL A 1 104 ? 11.701 5.412 4.704 1.00 90.00 104 VAL A CA 1
ATOM 830 C C . VAL A 1 104 ? 10.519 6.257 5.186 1.00 90.00 104 VAL A C 1
ATOM 832 O O . VAL A 1 104 ? 9.534 6.420 4.465 1.00 90.00 104 VAL A O 1
ATOM 835 N N . LYS A 1 105 ? 10.623 6.826 6.393 1.00 93.12 105 LYS A N 1
ATOM 836 C CA . LYS A 1 105 ? 9.568 7.651 7.001 1.00 93.12 105 LYS A CA 1
ATOM 837 C C . LYS A 1 105 ? 9.303 8.925 6.202 1.00 93.12 105 LYS A C 1
ATOM 839 O O . LYS A 1 105 ? 8.149 9.234 5.919 1.00 93.12 105 LYS A O 1
ATOM 844 N N . ALA A 1 106 ? 10.362 9.634 5.818 1.00 93.06 106 ALA A N 1
ATOM 845 C CA . ALA A 1 106 ? 10.272 10.852 5.021 1.00 93.06 106 ALA A CA 1
ATOM 846 C C . ALA A 1 106 ? 9.704 10.569 3.620 1.00 93.06 106 ALA A C 1
ATOM 848 O O . ALA A 1 106 ? 8.863 11.323 3.140 1.00 93.06 106 ALA A O 1
ATOM 849 N N . ARG A 1 107 ? 10.080 9.443 2.996 1.00 93.62 107 ARG A N 1
ATOM 850 C CA . ARG A 1 107 ? 9.507 9.006 1.716 1.00 93.62 107 ARG A CA 1
ATOM 851 C C . ARG A 1 107 ? 8.008 8.774 1.813 1.00 93.62 107 ARG A C 1
ATOM 853 O O . ARG A 1 107 ? 7.256 9.291 0.995 1.00 93.62 107 ARG A O 1
ATOM 860 N N . MET A 1 108 ? 7.563 8.020 2.815 1.00 95.62 108 MET A N 1
ATOM 861 C CA . MET A 1 108 ? 6.134 7.795 3.041 1.00 95.62 108 MET A CA 1
ATOM 862 C C . MET A 1 108 ? 5.398 9.113 3.326 1.00 95.62 108 MET A C 1
ATOM 864 O O . MET A 1 108 ? 4.320 9.333 2.781 1.00 95.62 108 MET A O 1
ATOM 868 N N . ASP A 1 109 ? 5.990 10.024 4.103 1.00 95.56 109 ASP A N 1
ATOM 869 C CA . ASP A 1 109 ? 5.415 11.352 4.342 1.00 95.56 109 ASP A CA 1
ATOM 870 C C . ASP A 1 109 ? 5.240 12.158 3.048 1.00 95.56 109 ASP A C 1
ATOM 872 O O . ASP A 1 109 ? 4.173 12.742 2.846 1.00 95.56 109 ASP A O 1
ATOM 876 N N . ASN A 1 110 ? 6.225 12.136 2.147 1.00 95.19 110 ASN A N 1
ATOM 877 C CA . ASN A 1 110 ? 6.139 12.802 0.845 1.00 95.19 110 ASN A CA 1
ATOM 878 C C . ASN A 1 110 ? 5.062 12.166 -0.046 1.00 95.19 110 ASN A C 1
ATOM 880 O O . ASN A 1 110 ? 4.195 12.882 -0.551 1.00 95.19 110 ASN A O 1
ATOM 884 N N . ILE A 1 111 ? 5.044 10.830 -0.155 1.00 95.62 111 ILE A N 1
ATOM 885 C CA . ILE A 1 111 ? 4.044 10.075 -0.931 1.00 95.62 111 ILE A CA 1
ATOM 886 C C . ILE A 1 111 ? 2.625 10.449 -0.499 1.00 95.62 111 ILE A C 1
ATOM 888 O O . ILE A 1 111 ? 1.798 10.841 -1.322 1.00 95.62 111 ILE A O 1
ATOM 892 N N . PHE A 1 112 ? 2.320 10.346 0.796 1.00 94.38 112 PHE A N 1
ATOM 893 C CA . PHE A 1 112 ? 0.950 10.545 1.266 1.00 94.38 112 PHE A CA 1
ATOM 894 C C . PHE A 1 112 ? 0.558 12.027 1.343 1.00 94.38 112 PHE A C 1
ATOM 896 O O . PHE A 1 112 ? -0.622 12.351 1.192 1.00 94.38 112 PHE A O 1
ATOM 903 N N . SER A 1 113 ? 1.527 12.941 1.467 1.00 91.31 113 SER A N 1
ATOM 904 C CA . SER A 1 113 ? 1.284 14.377 1.264 1.00 91.31 113 SER A CA 1
ATOM 905 C C . SER A 1 113 ? 0.918 14.680 -0.190 1.00 91.31 113 SER A C 1
ATOM 907 O O . SER A 1 113 ? -0.044 15.402 -0.443 1.00 91.31 113 SER A O 1
ATOM 909 N N . GLU A 1 114 ? 1.615 14.078 -1.156 1.00 91.00 114 GLU A N 1
ATOM 910 C CA . GLU A 1 114 ? 1.279 14.200 -2.576 1.00 91.00 114 GLU A CA 1
ATOM 911 C C . GLU A 1 114 ? -0.100 13.607 -2.890 1.00 91.00 114 GLU A C 1
ATOM 913 O O . GLU A 1 114 ? -0.868 14.203 -3.646 1.00 91.00 114 GLU A O 1
ATOM 918 N N . PHE A 1 115 ? -0.457 12.470 -2.284 1.00 91.88 115 PHE A N 1
ATOM 919 C CA . PHE A 1 115 ? -1.782 11.868 -2.470 1.00 91.88 115 PHE A CA 1
ATOM 920 C C . PHE A 1 115 ? -2.878 12.799 -1.957 1.00 91.88 115 PHE A C 1
ATOM 922 O O . PHE A 1 115 ? -3.877 12.992 -2.645 1.00 91.88 115 PHE A O 1
ATOM 929 N N . LYS A 1 116 ? -2.669 13.423 -0.790 1.00 88.12 116 LYS A N 1
ATOM 930 C CA . LYS A 1 116 ? -3.588 14.428 -0.250 1.00 88.12 116 LYS A CA 1
ATOM 931 C C . LYS A 1 116 ? -3.752 15.612 -1.207 1.00 88.12 116 LYS A C 1
ATOM 933 O O . LYS A 1 116 ? -4.881 16.016 -1.459 1.00 88.12 116 LYS A O 1
ATOM 938 N N . LEU A 1 117 ? -2.656 16.137 -1.760 1.00 88.25 117 LEU A N 1
ATOM 939 C CA . LEU A 1 117 ? -2.687 17.261 -2.709 1.00 88.25 117 LEU A CA 1
ATOM 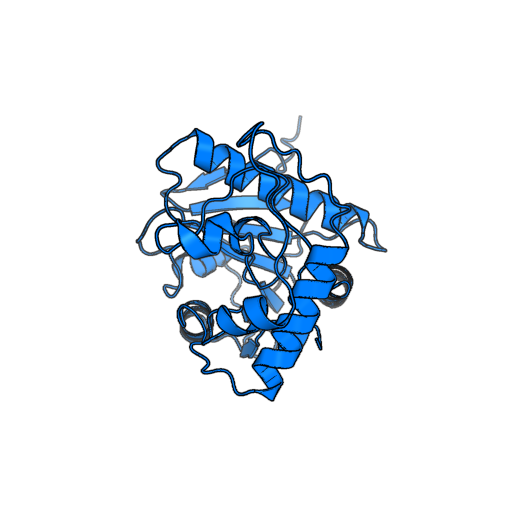940 C C . LEU A 1 117 ? -3.387 16.913 -4.031 1.00 88.25 117 LEU A C 1
ATOM 942 O O . LEU A 1 117 ? -4.005 17.778 -4.642 1.00 88.25 117 LEU A O 1
ATOM 946 N N . LYS A 1 118 ? -3.286 15.657 -4.480 1.00 87.31 118 LYS A N 1
ATOM 947 C CA . LYS A 1 118 ? -3.916 15.168 -5.717 1.00 87.31 118 LYS A CA 1
ATOM 948 C C . LYS A 1 118 ? -5.365 14.698 -5.538 1.00 87.31 118 LYS A C 1
ATOM 950 O O . LYS A 1 118 ? -6.014 14.406 -6.542 1.00 87.31 118 LYS A O 1
ATOM 955 N N . SER A 1 119 ? -5.856 14.587 -4.304 1.00 84.38 119 SER A N 1
ATOM 956 C CA . SER A 1 119 ? -7.233 14.180 -4.000 1.00 84.38 119 SER A CA 1
ATOM 957 C C . SER A 1 119 ? -8.209 15.323 -4.277 1.00 84.38 119 SER A C 1
ATOM 959 O O . SER A 1 119 ? -7.963 16.464 -3.890 1.00 84.38 119 SER A O 1
ATOM 961 N N . SER A 1 120 ? -9.349 15.014 -4.892 1.00 78.69 120 SER A N 1
ATOM 962 C CA . SER A 1 120 ? -10.373 16.005 -5.262 1.00 78.69 120 SER A CA 1
ATOM 963 C C . SER A 1 120 ? -11.116 16.573 -4.042 1.00 78.69 120 SER A C 1
ATOM 965 O O . SER A 1 120 ? -11.581 17.708 -4.059 1.00 78.69 120 SER A O 1
ATOM 967 N N . SER A 1 121 ? -11.212 15.787 -2.971 1.00 63.94 121 SER A N 1
ATOM 968 C CA . SER A 1 121 ? -11.921 16.086 -1.720 1.00 63.94 121 SER A CA 1
ATOM 969 C C . SER A 1 121 ? -11.034 16.709 -0.626 1.00 63.94 121 SER A C 1
ATOM 971 O O . SER A 1 121 ? -11.463 16.837 0.519 1.00 63.94 121 SER A O 1
ATOM 973 N N . ALA A 1 122 ? -9.795 17.109 -0.952 1.00 59.94 122 ALA A N 1
ATOM 974 C CA . ALA A 1 122 ? -8.787 17.698 -0.050 1.00 59.94 122 ALA A CA 1
ATOM 975 C C . ALA A 1 122 ? -8.395 16.856 1.190 1.00 59.94 122 ALA A C 1
ATOM 977 O O . ALA A 1 122 ? -7.500 17.248 1.950 1.00 59.94 122 ALA A O 1
ATOM 978 N N . GLN A 1 123 ? -9.005 15.687 1.396 1.00 75.81 123 GLN A N 1
ATOM 979 C CA . GLN A 1 123 ? -8.685 14.762 2.476 1.00 75.81 123 GLN A CA 1
ATOM 980 C C . GLN A 1 123 ? -8.789 13.320 1.971 1.00 75.81 123 GLN A C 1
ATOM 982 O O . GLN A 1 123 ? -9.878 12.799 1.774 1.00 75.81 123 GLN A O 1
ATOM 987 N N . LEU A 1 124 ? -7.638 12.664 1.808 1.00 90.69 124 LEU A N 1
ATOM 988 C CA . LEU A 1 124 ? -7.553 11.208 1.709 1.00 90.69 124 LEU A CA 1
ATOM 989 C C . LEU A 1 124 ? -7.020 10.676 3.045 1.00 90.69 124 LEU A C 1
ATOM 991 O O . LEU A 1 124 ? -5.800 10.560 3.205 1.00 90.69 124 LEU A O 1
ATOM 995 N N . PRO A 1 125 ? -7.891 10.438 4.041 1.00 94.25 125 PRO A N 1
ATOM 996 C CA . PRO A 1 125 ? -7.444 9.934 5.319 1.00 94.25 125 PRO A CA 1
ATOM 997 C C . PRO A 1 125 ? -7.075 8.452 5.211 1.00 94.25 125 PRO A C 1
ATOM 999 O O . PRO A 1 125 ? -7.803 7.654 4.621 1.00 94.25 125 PRO A O 1
ATOM 1002 N N . LEU A 1 126 ? -5.933 8.079 5.786 1.00 96.75 126 LEU A N 1
ATOM 1003 C CA . LEU A 1 126 ? -5.441 6.705 5.759 1.00 96.75 126 LEU A CA 1
ATOM 1004 C C . LEU A 1 126 ? -4.533 6.378 6.946 1.00 96.75 126 LEU A C 1
ATOM 1006 O O . LEU A 1 126 ? -3.991 7.263 7.618 1.00 96.75 126 LEU A O 1
ATOM 1010 N N . HIS A 1 127 ? -4.325 5.083 7.159 1.00 98.06 127 HIS A N 1
ATOM 1011 C CA . HIS A 1 127 ? -3.293 4.566 8.047 1.00 98.06 127 HIS A CA 1
ATOM 1012 C C . HIS A 1 127 ? -2.136 3.977 7.249 1.00 98.06 127 HIS A C 1
ATOM 1014 O O . HIS A 1 127 ? -2.334 3.291 6.249 1.00 98.06 127 HIS A O 1
ATOM 1020 N N . VAL A 1 128 ? -0.919 4.179 7.738 1.00 98.31 128 VAL A N 1
ATOM 1021 C CA . VAL A 1 128 ? 0.270 3.482 7.248 1.00 98.31 128 VAL A CA 1
ATOM 1022 C C . VAL A 1 128 ? 0.839 2.671 8.391 1.00 98.31 128 VAL A C 1
ATOM 1024 O O . VAL A 1 128 ? 1.047 3.209 9.477 1.00 98.31 128 VAL A O 1
ATOM 1027 N N . VAL A 1 129 ? 1.100 1.393 8.141 1.00 98.50 129 VAL A N 1
ATOM 1028 C CA . VAL A 1 129 ? 1.716 0.460 9.081 1.00 98.50 129 VAL A CA 1
ATOM 1029 C C . VAL A 1 129 ? 2.832 -0.279 8.343 1.00 98.50 129 VAL A C 1
ATOM 1031 O O . VAL A 1 129 ? 2.605 -0.869 7.286 1.00 98.50 129 VAL A O 1
ATOM 1034 N N . PHE A 1 130 ? 4.055 -0.252 8.871 1.00 97.19 130 PHE A N 1
ATOM 1035 C CA . PHE A 1 130 ? 5.176 -0.962 8.258 1.00 97.19 130 PHE A CA 1
ATOM 1036 C C . PHE A 1 130 ? 6.042 -1.695 9.280 1.00 97.19 130 PHE A C 1
ATOM 1038 O O . PHE A 1 130 ? 6.256 -1.225 10.397 1.00 97.19 130 PHE A O 1
ATOM 1045 N N . SER A 1 131 ? 6.556 -2.860 8.885 1.00 94.94 131 SER A N 1
ATOM 1046 C CA . SER A 1 131 ? 7.444 -3.692 9.707 1.00 94.94 131 SER A CA 1
ATOM 1047 C C . SER A 1 131 ? 8.899 -3.532 9.280 1.00 94.94 131 SER A C 1
ATOM 1049 O O . SER A 1 131 ? 9.172 -3.538 8.076 1.00 94.94 131 SER A O 1
ATOM 1051 N N . THR A 1 132 ? 9.822 -3.489 10.240 1.00 91.56 132 THR A N 1
ATOM 1052 C CA . THR A 1 132 ? 11.264 -3.318 9.976 1.00 91.56 132 THR A CA 1
ATOM 1053 C C . THR A 1 132 ? 12.100 -4.586 10.129 1.00 91.56 132 THR A C 1
ATOM 1055 O O . THR A 1 132 ? 13.204 -4.687 9.587 1.00 91.56 132 THR A O 1
ATOM 1058 N N . SER A 1 133 ? 11.550 -5.576 10.828 1.00 91.12 133 SER A N 1
ATOM 1059 C CA . SER A 1 133 ? 12.237 -6.796 11.249 1.00 91.12 133 SER A CA 1
ATOM 1060 C C . SER A 1 133 ? 11.563 -8.044 10.691 1.00 91.12 133 SER A C 1
ATOM 1062 O O . SER A 1 133 ? 10.400 -8.020 10.297 1.00 91.12 133 SER A O 1
ATOM 1064 N N . ASN A 1 134 ? 12.287 -9.165 10.646 1.00 91.44 134 ASN A N 1
ATOM 1065 C CA . ASN A 1 134 ? 11.717 -10.457 10.262 1.00 91.44 134 ASN A CA 1
ATOM 1066 C C . ASN A 1 134 ? 11.039 -11.152 11.453 1.00 91.44 134 ASN A C 1
ATOM 1068 O O . ASN A 1 134 ? 11.523 -12.156 11.966 1.00 91.44 134 ASN A O 1
ATOM 1072 N N . ASP A 1 135 ? 9.907 -10.618 11.893 1.00 93.62 135 ASP A N 1
ATOM 1073 C CA . ASP A 1 135 ? 9.151 -11.128 13.038 1.00 93.62 135 ASP A CA 1
ATOM 1074 C C . ASP A 1 135 ? 7.667 -11.311 12.690 1.00 93.62 135 ASP A C 1
ATOM 1076 O O . ASP A 1 135 ? 7.326 -11.508 11.522 1.00 93.62 135 ASP A O 1
ATOM 1080 N N . LYS A 1 136 ? 6.788 -11.323 13.701 1.00 97.12 136 LYS A N 1
ATOM 1081 C CA . LYS A 1 136 ? 5.337 -11.502 13.556 1.00 97.12 136 LYS A CA 1
ATOM 1082 C C . LYS A 1 136 ? 4.657 -10.412 12.719 1.00 97.12 136 LYS A C 1
ATOM 1084 O O . LYS A 1 136 ? 3.586 -10.685 12.180 1.00 97.12 136 LYS A O 1
ATOM 1089 N N . TYR A 1 137 ? 5.238 -9.215 12.619 1.00 97.38 137 TYR A N 1
ATOM 1090 C CA . TYR A 1 137 ? 4.663 -8.097 11.870 1.00 97.38 137 TYR A CA 1
ATOM 1091 C C . TYR A 1 137 ? 4.970 -8.192 10.371 1.00 97.38 137 TYR A C 1
ATOM 1093 O O . TYR A 1 137 ? 4.175 -7.722 9.564 1.00 97.38 137 TYR A O 1
ATOM 1101 N N . ARG A 1 138 ? 6.065 -8.851 9.976 1.00 96.62 138 ARG A N 1
ATOM 1102 C CA . ARG A 1 138 ? 6.456 -8.972 8.567 1.00 96.62 138 ARG A CA 1
ATOM 1103 C C . ARG A 1 138 ? 5.506 -9.864 7.768 1.00 96.62 138 ARG A C 1
ATOM 1105 O O . ARG A 1 138 ? 5.328 -11.042 8.100 1.00 96.62 138 ARG A O 1
ATOM 1112 N N . LYS A 1 139 ? 4.984 -9.348 6.648 1.00 98.19 139 LYS A N 1
ATOM 1113 C CA . LYS A 1 139 ? 4.220 -10.145 5.672 1.00 98.19 139 LYS A CA 1
ATOM 1114 C C . LYS A 1 139 ? 5.070 -11.339 5.214 1.00 98.19 139 LYS A C 1
ATOM 1116 O O . LYS A 1 139 ? 6.264 -11.152 4.958 1.00 98.19 139 LYS A O 1
ATOM 1121 N N . PRO A 1 140 ? 4.500 -12.551 5.123 1.00 98.38 140 PRO A N 1
ATOM 1122 C CA . PRO A 1 140 ? 3.063 -12.837 5.046 1.00 98.38 140 PRO A CA 1
ATOM 1123 C C . PRO A 1 140 ? 2.333 -12.995 6.388 1.00 98.38 140 PRO A C 1
ATOM 1125 O O . PRO A 1 140 ? 1.144 -13.307 6.402 1.00 98.38 140 PRO A O 1
ATOM 1128 N N . LYS A 1 141 ? 3.001 -12.826 7.534 1.00 98.44 141 LYS A N 1
ATOM 1129 C CA . LYS A 1 141 ? 2.350 -12.998 8.840 1.00 98.44 141 LYS A CA 1
ATOM 1130 C C . LYS A 1 141 ? 1.341 -11.863 9.089 1.00 98.44 141 LYS A C 1
ATOM 1132 O O . LYS A 1 141 ? 1.608 -10.725 8.713 1.00 98.44 141 LYS A O 1
ATOM 1137 N N . PRO A 1 142 ? 0.212 -12.124 9.771 1.00 98.56 142 PRO A N 1
ATOM 1138 C CA . PRO A 1 142 ? -0.880 -11.156 9.920 1.00 98.56 142 PRO A CA 1
ATOM 1139 C C . PRO A 1 142 ? -0.620 -10.070 10.981 1.00 98.56 142 PRO A C 1
ATOM 1141 O O . PRO A 1 142 ? -1.542 -9.350 11.357 1.00 98.56 142 PRO A O 1
ATOM 1144 N N . GLY A 1 143 ? 0.596 -9.956 11.532 1.00 98.56 143 GLY A N 1
ATOM 1145 C CA . GLY A 1 143 ? 0.855 -9.117 12.705 1.00 98.56 143 GLY A CA 1
ATOM 1146 C C . GLY A 1 143 ? 0.573 -7.632 12.487 1.00 98.56 143 GLY A C 1
ATOM 1147 O O . GLY A 1 143 ? 0.011 -7.008 13.381 1.00 98.56 143 GLY A O 1
ATOM 1148 N N . MET A 1 144 ? 0.892 -7.071 11.314 1.00 98.69 144 MET A N 1
ATOM 1149 C CA . MET A 1 144 ? 0.537 -5.678 11.002 1.00 98.69 144 MET A CA 1
ATOM 1150 C C . MET A 1 144 ? -0.980 -5.457 10.936 1.00 98.69 144 MET A C 1
ATOM 1152 O O . MET A 1 144 ? -1.463 -4.452 11.449 1.00 98.69 144 MET A O 1
ATOM 1156 N N . TYR A 1 145 ? -1.741 -6.405 10.379 1.00 98.81 145 TYR A N 1
ATOM 1157 C CA . TYR A 1 145 ? -3.205 -6.324 10.361 1.00 98.81 145 TYR A CA 1
ATOM 1158 C C . TYR A 1 145 ? -3.795 -6.414 11.771 1.00 98.81 145 TYR A C 1
ATOM 1160 O O . TYR A 1 145 ? -4.634 -5.597 12.135 1.00 98.81 145 TYR A O 1
ATOM 1168 N N . ARG A 1 146 ? -3.310 -7.350 12.600 1.00 98.69 146 ARG A N 1
ATOM 1169 C CA . ARG A 1 146 ? -3.724 -7.447 14.011 1.00 98.69 146 ARG A CA 1
ATOM 1170 C C . ARG A 1 146 ? -3.409 -6.156 14.766 1.00 98.69 146 ARG A C 1
ATOM 1172 O O . ARG A 1 146 ? -4.248 -5.674 15.509 1.00 98.69 146 ARG A O 1
ATOM 1179 N N . PHE A 1 147 ? -2.234 -5.568 14.535 1.00 98.69 147 PHE A N 1
ATOM 1180 C CA . PHE A 1 147 ? -1.879 -4.271 15.110 1.00 98.69 147 PHE A CA 1
ATOM 1181 C C . PHE A 1 147 ? -2.863 -3.172 14.683 1.00 98.69 147 PHE A C 1
ATOM 1183 O O . PHE A 1 147 ? -3.365 -2.446 15.535 1.00 98.69 147 PHE A O 1
ATOM 1190 N N . PHE A 1 148 ? -3.154 -3.067 13.383 1.00 98.69 148 PHE A N 1
ATOM 1191 C CA . PHE A 1 148 ? -4.124 -2.108 12.853 1.00 98.69 148 PHE A CA 1
ATOM 1192 C C . PHE A 1 148 ? -5.506 -2.291 13.492 1.00 98.69 148 PHE A C 1
ATOM 1194 O O . PHE A 1 148 ? -6.053 -1.324 14.015 1.00 98.69 148 PHE A O 1
ATOM 1201 N N . LYS A 1 149 ? -6.031 -3.523 13.518 1.00 98.56 149 LYS A N 1
ATOM 1202 C CA . LYS A 1 149 ? -7.325 -3.844 14.126 1.00 98.56 149 LYS A CA 1
ATOM 1203 C C . LYS A 1 149 ? -7.392 -3.328 15.565 1.00 98.56 149 LYS A C 1
ATOM 1205 O O . LYS A 1 149 ? -8.260 -2.527 15.887 1.00 98.56 149 LYS A O 1
ATOM 1210 N N . GLU A 1 150 ? -6.448 -3.745 16.404 1.00 98.25 150 GLU A N 1
ATOM 1211 C CA . GLU A 1 150 ? -6.469 -3.461 17.844 1.00 98.25 150 GLU A CA 1
ATOM 1212 C C . GLU A 1 150 ? -6.207 -1.988 18.181 1.00 98.25 150 GLU A C 1
ATOM 1214 O O . GLU A 1 150 ? -6.776 -1.455 19.130 1.00 98.25 150 GLU A O 1
ATOM 1219 N N . HIS A 1 151 ? -5.320 -1.322 17.438 1.00 97.19 151 HIS A N 1
ATOM 1220 C CA . HIS A 1 151 ? -4.799 -0.011 17.839 1.00 97.19 151 HIS A CA 1
ATOM 1221 C C . HIS A 1 151 ? -5.275 1.157 16.980 1.00 97.19 151 HIS A C 1
ATOM 1223 O O . HIS A 1 151 ? -5.169 2.299 17.423 1.00 97.19 151 HIS A O 1
ATOM 1229 N N . LEU A 1 152 ? -5.757 0.895 15.765 1.00 97.50 152 LEU A N 1
ATOM 1230 C CA . LEU A 1 152 ? -6.146 1.926 14.799 1.00 97.50 152 LEU A CA 1
ATOM 1231 C C . LEU A 1 152 ? -7.604 1.791 14.336 1.00 97.50 152 LEU A C 1
ATOM 1233 O O . LEU A 1 152 ? -8.132 2.749 13.788 1.00 97.50 152 LEU A O 1
ATOM 1237 N N . ASN A 1 153 ? -8.258 0.649 14.585 1.00 97.94 153 ASN A N 1
ATOM 1238 C CA . ASN A 1 153 ? -9.637 0.378 14.160 1.00 97.94 153 ASN A CA 1
ATOM 1239 C C . ASN A 1 153 ? -10.541 -0.119 15.308 1.00 97.94 153 ASN A C 1
ATOM 1241 O O . ASN A 1 153 ? -11.476 -0.880 15.080 1.00 97.94 153 ASN A O 1
ATOM 1245 N N . ASN A 1 154 ? -10.248 0.276 16.552 1.00 97.44 154 ASN A N 1
ATOM 1246 C CA . ASN A 1 154 ? -11.040 -0.023 17.759 1.00 97.44 154 ASN A CA 1
ATOM 1247 C C . ASN A 1 154 ? -11.361 -1.511 18.002 1.00 97.44 154 ASN A C 1
ATOM 1249 O O . ASN A 1 154 ? -12.401 -1.840 18.567 1.00 97.44 154 ASN A O 1
ATOM 1253 N N . GLY A 1 155 ? -10.492 -2.423 17.568 1.00 97.75 155 GLY A N 1
ATOM 1254 C CA . GLY A 1 155 ? -10.720 -3.860 17.712 1.00 97.75 155 GLY A CA 1
ATOM 1255 C C . GLY A 1 155 ? -11.843 -4.405 16.822 1.00 97.75 155 GLY A C 1
ATOM 1256 O O . GLY A 1 155 ? -12.227 -5.560 16.992 1.00 97.75 155 GLY A O 1
ATOM 1257 N N . LEU A 1 156 ? -12.362 -3.613 15.878 1.00 97.12 156 LEU A N 1
ATOM 1258 C CA . LEU A 1 156 ? -13.466 -4.002 15.005 1.00 97.12 156 LEU A CA 1
ATOM 1259 C C . LEU A 1 156 ? -13.025 -5.100 14.031 1.00 97.12 156 LEU A C 1
ATOM 1261 O O . LEU A 1 156 ? -11.996 -4.981 13.357 1.00 97.12 156 LEU A O 1
ATOM 1265 N N . ASP A 1 157 ? -13.793 -6.186 13.978 1.00 97.69 157 ASP A N 1
ATOM 1266 C CA . ASP A 1 157 ? -13.608 -7.229 12.975 1.00 97.69 157 ASP A CA 1
ATOM 1267 C C . ASP A 1 157 ? -13.992 -6.728 11.586 1.00 97.69 157 ASP A C 1
ATOM 1269 O O . ASP A 1 157 ? -14.873 -5.889 11.424 1.00 97.69 157 ASP A O 1
ATOM 1273 N N . SER A 1 158 ? -13.293 -7.239 10.581 1.00 97.38 158 SER A N 1
ATOM 1274 C CA . SER A 1 158 ? -13.550 -6.880 9.197 1.00 97.38 158 SER A CA 1
ATOM 1275 C C . SER A 1 158 ? -14.710 -7.668 8.619 1.00 97.38 158 SER A C 1
ATOM 1277 O O . SER A 1 158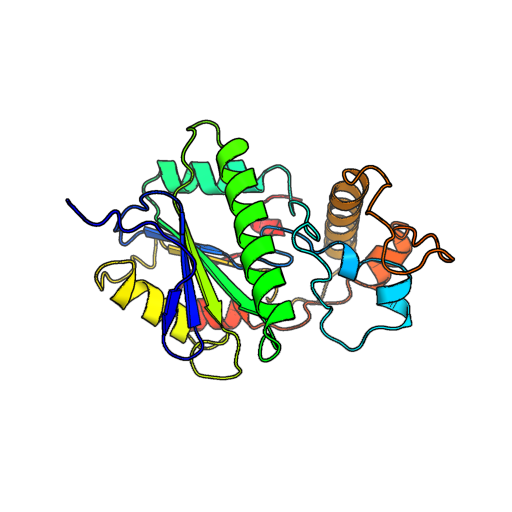 ? -14.848 -8.872 8.851 1.00 97.38 158 SER A O 1
ATOM 1279 N N . ASP A 1 159 ? -15.493 -6.990 7.795 1.00 98.31 159 ASP A N 1
ATOM 1280 C CA . ASP A 1 159 ? -16.424 -7.629 6.887 1.00 98.31 159 ASP A CA 1
ATOM 1281 C C . ASP A 1 159 ? -15.614 -8.190 5.712 1.00 98.31 159 ASP A C 1
ATOM 1283 O O . ASP A 1 159 ? -15.057 -7.438 4.906 1.00 98.31 159 ASP A O 1
ATOM 1287 N N . LEU A 1 160 ? -15.492 -9.517 5.645 1.00 96.88 160 LEU A N 1
ATOM 1288 C CA . LEU A 1 160 ? -14.655 -10.201 4.657 1.00 96.88 160 LEU A CA 1
ATOM 1289 C C . LEU A 1 160 ? -15.211 -10.102 3.230 1.00 96.88 160 LEU A C 1
ATOM 1291 O O . LEU A 1 160 ? -14.429 -10.169 2.281 1.00 96.88 160 LEU A O 1
ATOM 1295 N N . ASP A 1 161 ? -16.522 -9.902 3.069 1.00 97.81 161 ASP A N 1
ATOM 1296 C CA . ASP A 1 161 ? -17.149 -9.738 1.753 1.00 97.81 161 ASP A CA 1
ATOM 1297 C C . ASP A 1 161 ? -16.887 -8.335 1.191 1.00 97.81 161 ASP A C 1
ATOM 1299 O O . ASP A 1 161 ? -16.780 -8.138 -0.025 1.00 97.81 161 ASP A O 1
ATOM 1303 N N . TYR A 1 162 ? -16.705 -7.362 2.089 1.00 97.94 162 TYR A N 1
ATOM 1304 C CA . TYR A 1 162 ? -16.417 -5.970 1.762 1.00 97.94 162 TYR A CA 1
ATOM 1305 C C . TYR A 1 162 ? -15.001 -5.530 2.148 1.00 97.94 162 TYR A C 1
ATOM 1307 O O . TYR A 1 162 ? -14.755 -4.330 2.227 1.00 97.94 162 TYR A O 1
ATOM 1315 N N . SER A 1 163 ? -14.052 -6.456 2.314 1.00 98.69 163 SER A N 1
ATOM 1316 C CA . SER A 1 163 ? -12.644 -6.138 2.587 1.00 98.69 163 SER A CA 1
ATOM 1317 C C . SER A 1 163 ? -11.691 -6.827 1.617 1.00 98.69 163 SER A C 1
ATOM 1319 O O . SER A 1 163 ? -11.868 -7.984 1.231 1.00 98.69 163 SER A O 1
ATOM 1321 N N . PHE A 1 164 ? -10.648 -6.108 1.204 1.00 98.88 164 PHE A N 1
ATOM 1322 C CA . PHE A 1 164 ? -9.694 -6.608 0.218 1.00 98.88 164 PHE A CA 1
ATOM 1323 C C . PHE A 1 164 ? -8.272 -6.098 0.451 1.00 98.88 164 PHE A C 1
ATOM 1325 O O . PHE A 1 164 ? -8.052 -5.074 1.099 1.00 98.88 164 PHE A O 1
ATOM 1332 N N . TYR A 1 165 ? -7.306 -6.834 -0.097 1.00 98.88 165 TYR A N 1
ATOM 1333 C CA . TYR A 1 165 ? -5.891 -6.493 -0.114 1.00 98.88 165 TYR A CA 1
ATOM 1334 C C . TYR A 1 165 ? -5.376 -6.403 -1.551 1.00 98.88 165 TYR A C 1
ATOM 1336 O O . TYR A 1 165 ? -5.628 -7.305 -2.350 1.00 98.88 165 TYR A O 1
ATOM 1344 N N . VAL A 1 166 ? -4.632 -5.345 -1.868 1.00 98.88 166 VAL A N 1
ATOM 1345 C CA . VAL A 1 166 ? -3.946 -5.178 -3.156 1.00 98.88 166 VAL A CA 1
ATOM 1346 C C . VAL A 1 166 ? -2.438 -5.216 -2.940 1.00 98.88 166 VAL A C 1
ATOM 1348 O O . VAL A 1 166 ? -1.934 -4.476 -2.097 1.00 98.88 166 VAL A O 1
ATOM 1351 N N . GLY A 1 167 ? -1.712 -6.039 -3.695 1.00 98.50 167 GLY A N 1
ATOM 1352 C CA . GLY A 1 167 ? -0.249 -6.104 -3.602 1.00 98.50 167 GLY A CA 1
ATOM 1353 C C . GLY A 1 167 ? 0.407 -6.767 -4.808 1.00 98.50 167 GLY A C 1
ATOM 1354 O O . GLY A 1 167 ? -0.229 -7.564 -5.499 1.00 98.50 167 GLY A O 1
ATOM 1355 N N . ASP A 1 168 ? 1.665 -6.427 -5.086 1.00 96.69 168 ASP A N 1
ATOM 1356 C CA . ASP A 1 168 ? 2.410 -6.945 -6.238 1.00 96.69 168 ASP A CA 1
ATOM 1357 C C . ASP A 1 168 ? 2.956 -8.356 -5.987 1.00 96.69 168 ASP A C 1
ATOM 1359 O O . ASP A 1 168 ? 3.029 -9.161 -6.913 1.00 96.69 168 ASP A O 1
ATOM 1363 N N . ALA A 1 169 ? 3.304 -8.686 -4.739 1.00 96.44 169 ALA A N 1
ATOM 1364 C CA . ALA A 1 169 ? 3.970 -9.933 -4.391 1.00 96.44 169 ALA A CA 1
ATOM 1365 C C . ALA A 1 169 ? 2.987 -11.113 -4.327 1.00 96.44 169 ALA A C 1
ATOM 1367 O O . ALA A 1 169 ? 2.633 -11.607 -3.247 1.00 96.44 169 ALA A O 1
ATOM 1368 N N . ALA A 1 170 ? 2.558 -11.590 -5.494 1.00 96.62 170 ALA A N 1
ATOM 1369 C CA . ALA A 1 170 ? 1.553 -12.635 -5.654 1.00 96.62 170 ALA A CA 1
ATOM 1370 C C . ALA A 1 170 ? 2.116 -13.997 -6.108 1.00 96.62 170 ALA A C 1
ATOM 1372 O O . ALA A 1 170 ? 1.364 -14.964 -6.227 1.00 96.62 170 ALA A O 1
ATOM 1373 N N . GLY A 1 171 ? 3.432 -14.116 -6.312 1.00 94.94 171 GLY A N 1
ATOM 1374 C CA . GLY A 1 171 ? 4.082 -15.339 -6.798 1.00 94.94 171 GLY A CA 1
ATOM 1375 C C . GLY A 1 171 ? 3.803 -15.663 -8.271 1.00 94.94 171 GLY A C 1
ATOM 1376 O O . GLY A 1 171 ? 3.884 -16.826 -8.665 1.00 94.94 171 GLY A O 1
ATOM 1377 N N . ARG A 1 172 ? 3.440 -14.666 -9.081 1.00 93.81 172 ARG A N 1
ATOM 1378 C CA . ARG A 1 172 ? 3.092 -14.821 -10.498 1.00 93.81 172 ARG A CA 1
ATOM 1379 C C . ARG A 1 172 ? 4.323 -15.075 -11.358 1.00 93.81 172 ARG A C 1
ATOM 1381 O O . ARG A 1 172 ? 5.365 -14.445 -11.183 1.00 93.81 172 ARG A O 1
ATOM 1388 N N . ILE A 1 173 ? 4.152 -15.937 -12.355 1.00 91.12 173 ILE A N 1
ATOM 1389 C CA . ILE A 1 173 ? 5.049 -16.049 -13.508 1.00 91.12 173 ILE A CA 1
ATOM 1390 C C . ILE A 1 173 ? 4.428 -15.215 -14.625 1.00 91.12 173 ILE A C 1
ATOM 1392 O O . ILE A 1 173 ? 3.252 -15.395 -14.941 1.00 91.12 173 ILE A O 1
ATOM 1396 N N . TYR A 1 174 ? 5.187 -14.285 -15.201 1.00 91.38 174 TYR A N 1
ATOM 1397 C CA . TYR A 1 174 ? 4.626 -13.371 -16.190 1.00 91.38 174 TYR A CA 1
ATOM 1398 C C . TYR A 1 174 ? 4.653 -13.993 -17.580 1.00 91.38 174 TYR A C 1
ATOM 1400 O O . TYR A 1 174 ? 5.714 -14.364 -18.090 1.00 91.38 174 TYR A O 1
ATOM 1408 N N . ASP A 1 175 ? 3.493 -14.041 -18.228 1.00 91.19 175 ASP A N 1
ATOM 1409 C CA . ASP A 1 175 ? 3.444 -14.243 -19.668 1.00 91.19 175 ASP A CA 1
ATOM 1410 C C . ASP A 1 175 ? 3.930 -12.981 -20.412 1.00 91.19 175 ASP A C 1
ATOM 1412 O O . ASP A 1 175 ? 4.135 -11.905 -19.835 1.00 91.19 175 ASP A O 1
ATOM 1416 N N . ASN A 1 176 ? 4.120 -13.098 -21.727 1.00 90.56 176 ASN A N 1
ATOM 1417 C CA . ASN A 1 176 ? 4.587 -11.975 -22.539 1.00 90.56 176 ASN A CA 1
ATOM 1418 C C . ASN A 1 176 ? 3.607 -10.793 -22.541 1.00 90.56 176 ASN A C 1
ATOM 1420 O O . ASN A 1 176 ? 4.039 -9.648 -22.672 1.00 90.56 176 ASN A O 1
ATOM 1424 N N . LYS A 1 177 ? 2.299 -11.037 -22.406 1.00 91.69 177 LYS A N 1
ATOM 1425 C CA . LYS A 1 177 ? 1.281 -9.983 -22.431 1.00 91.69 177 LYS A CA 1
ATOM 1426 C C . LYS A 1 177 ? 1.371 -9.132 -21.164 1.00 91.69 177 LYS A C 1
ATOM 1428 O O . LYS A 1 177 ? 1.497 -7.913 -21.273 1.00 91.69 177 LYS A O 1
ATOM 1433 N N . LEU A 1 178 ? 1.375 -9.769 -19.996 1.00 90.69 178 LEU A N 1
ATOM 1434 C CA . LEU A 1 178 ? 1.510 -9.128 -18.692 1.00 90.69 178 LEU A CA 1
ATOM 1435 C C . LEU A 1 178 ? 2.858 -8.414 -18.573 1.00 90.69 178 LEU A C 1
ATOM 1437 O O . LEU A 1 178 ? 2.892 -7.228 -18.253 1.00 90.69 178 LEU A O 1
ATOM 1441 N N . LYS A 1 179 ? 3.959 -9.087 -18.937 1.00 90.94 179 LYS A N 1
ATOM 1442 C CA . LYS A 1 179 ? 5.301 -8.483 -18.966 1.00 90.94 179 LYS A CA 1
ATOM 1443 C C . LYS A 1 179 ? 5.328 -7.204 -19.809 1.00 90.94 179 LYS A C 1
ATOM 1445 O O . LYS A 1 179 ? 5.869 -6.189 -19.375 1.00 90.94 179 LYS A O 1
ATOM 1450 N N . ASN A 1 180 ? 4.729 -7.233 -21.002 1.00 90.69 180 ASN A N 1
ATOM 1451 C CA . ASN A 1 180 ? 4.664 -6.065 -21.880 1.00 90.69 180 ASN A CA 1
ATOM 1452 C C . ASN A 1 180 ? 3.832 -4.922 -21.277 1.00 90.69 180 ASN A C 1
ATOM 1454 O O . ASN A 1 180 ? 4.232 -3.765 -21.403 1.00 90.69 180 ASN A O 1
ATOM 1458 N N . ALA A 1 181 ? 2.692 -5.223 -20.649 1.00 92.06 181 ALA A N 1
ATOM 1459 C CA . ALA A 1 181 ? 1.845 -4.220 -20.001 1.00 92.06 181 ALA A CA 1
ATOM 1460 C C . ALA A 1 181 ? 2.568 -3.557 -18.816 1.00 92.06 181 ALA A C 1
ATOM 1462 O O . ALA A 1 181 ? 2.721 -2.335 -18.789 1.00 92.06 181 ALA A O 1
ATOM 1463 N N . MET A 1 182 ? 3.132 -4.363 -17.911 1.00 92.38 182 MET A N 1
ATOM 1464 C CA . MET A 1 182 ? 3.903 -3.884 -16.761 1.00 92.38 182 MET A CA 1
ATOM 1465 C C . MET A 1 182 ? 5.101 -3.026 -17.188 1.00 92.38 182 MET A C 1
ATOM 1467 O O . MET A 1 182 ? 5.293 -1.936 -16.653 1.00 92.38 182 MET A O 1
ATOM 1471 N N . ALA A 1 183 ? 5.874 -3.463 -18.191 1.00 90.12 183 ALA A N 1
ATOM 1472 C CA . ALA A 1 183 ? 7.023 -2.704 -18.690 1.00 90.12 183 ALA A CA 1
ATOM 1473 C C . ALA A 1 183 ? 6.609 -1.349 -19.286 1.00 90.12 183 ALA A C 1
ATOM 1475 O O . ALA A 1 183 ? 7.261 -0.337 -19.035 1.00 90.12 183 ALA A O 1
ATOM 1476 N N . LYS A 1 184 ? 5.506 -1.306 -20.049 1.00 91.44 184 LYS A N 1
ATOM 1477 C CA . LYS A 1 184 ? 4.969 -0.054 -20.606 1.00 91.44 184 LYS A CA 1
ATOM 1478 C C . LYS A 1 184 ? 4.503 0.896 -19.509 1.00 91.44 184 LYS A C 1
ATOM 1480 O O . LYS A 1 184 ? 4.785 2.091 -19.593 1.00 91.44 184 LYS A O 1
ATOM 1485 N N . ASN A 1 185 ? 3.810 0.384 -18.493 1.00 93.69 185 ASN A N 1
ATOM 1486 C CA . ASN A 1 185 ? 3.352 1.199 -17.374 1.00 93.69 185 ASN A CA 1
ATOM 1487 C C . ASN A 1 185 ? 4.522 1.753 -16.558 1.00 93.69 185 A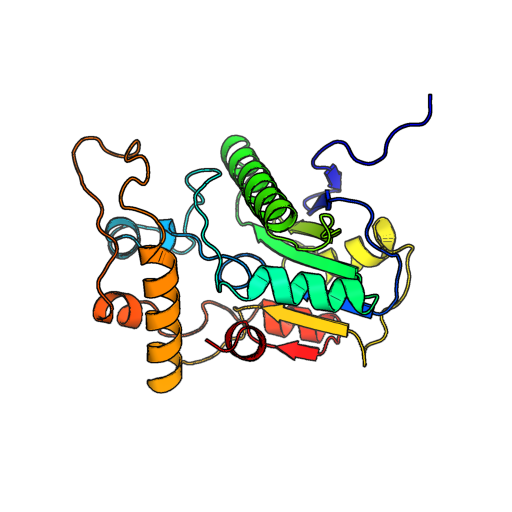SN A C 1
ATOM 1489 O O . ASN A 1 185 ? 4.576 2.958 -16.315 1.00 93.69 185 ASN A O 1
ATOM 1493 N N . LEU A 1 186 ? 5.492 0.900 -16.220 1.00 90.88 186 LEU A N 1
ATOM 1494 C CA . LEU A 1 186 ? 6.714 1.306 -15.537 1.00 90.88 186 LEU A CA 1
ATOM 1495 C C . LEU A 1 186 ? 7.453 2.380 -16.337 1.00 90.88 186 LEU A C 1
ATOM 1497 O O . LEU A 1 186 ? 7.738 3.445 -15.797 1.00 90.88 186 LEU A O 1
ATOM 1501 N N . LYS A 1 187 ? 7.686 2.157 -17.637 1.00 87.19 187 LYS A N 1
ATOM 1502 C CA . LYS A 1 187 ? 8.342 3.151 -18.492 1.00 87.19 187 LYS A CA 1
ATOM 1503 C C . LYS A 1 187 ? 7.581 4.478 -18.492 1.00 87.19 187 LYS A C 1
ATOM 1505 O O . LYS A 1 187 ? 8.179 5.523 -18.279 1.00 87.19 187 LYS A O 1
ATOM 1510 N N . LYS A 1 188 ? 6.256 4.445 -18.658 1.00 89.94 188 LYS A N 1
ATOM 1511 C CA . LYS A 1 188 ? 5.404 5.644 -18.617 1.00 89.94 188 LYS A CA 1
ATOM 1512 C C . LYS A 1 188 ? 5.480 6.371 -17.272 1.00 89.94 188 LYS A C 1
ATOM 1514 O O . LYS A 1 188 ? 5.364 7.594 -17.243 1.00 89.94 188 LYS A O 1
ATOM 1519 N N . ALA A 1 189 ? 5.607 5.646 -16.163 1.00 89.81 189 ALA A N 1
ATOM 1520 C CA . ALA A 1 189 ? 5.790 6.242 -14.846 1.00 89.81 189 ALA A CA 1
ATOM 1521 C C . ALA A 1 189 ? 7.172 6.903 -14.732 1.00 89.81 189 ALA A C 1
ATOM 1523 O O . ALA A 1 189 ? 7.249 8.064 -14.339 1.00 89.81 189 ALA A O 1
ATOM 1524 N N . LEU A 1 190 ? 8.236 6.210 -15.146 1.00 85.38 190 LEU A N 1
ATOM 1525 C CA . LEU A 1 190 ? 9.607 6.727 -15.120 1.00 85.38 190 LEU A CA 1
ATOM 1526 C C . LEU A 1 190 ? 9.796 7.937 -16.047 1.00 85.38 190 LEU A C 1
ATOM 1528 O O . LEU A 1 190 ? 10.412 8.912 -15.637 1.00 85.38 190 LEU A O 1
ATOM 1532 N N . ASP A 1 191 ? 9.191 7.938 -17.238 1.00 83.94 191 ASP A N 1
ATOM 1533 C CA . ASP A 1 191 ? 9.264 9.046 -18.204 1.00 83.94 191 ASP A CA 1
ATOM 1534 C C . ASP A 1 191 ? 8.676 10.366 -17.652 1.00 83.94 191 ASP A C 1
ATOM 1536 O O . ASP A 1 191 ? 9.002 11.443 -18.146 1.00 83.94 191 ASP A O 1
ATOM 1540 N N . LYS A 1 192 ? 7.809 10.314 -16.625 1.00 81.81 192 LYS A N 1
ATOM 1541 C CA . LYS A 1 192 ? 7.272 11.519 -15.956 1.00 81.81 192 LYS A CA 1
ATOM 1542 C C . LYS A 1 192 ? 8.271 12.183 -15.021 1.00 81.81 192 LYS A C 1
ATOM 1544 O O . LYS A 1 192 ? 8.079 13.341 -14.649 1.00 81.81 192 LYS A O 1
ATOM 1549 N N . LEU A 1 193 ? 9.296 11.453 -14.599 1.00 76.88 193 LEU A N 1
ATOM 1550 C CA . LEU A 1 193 ? 10.409 12.018 -13.863 1.00 76.88 193 LEU A CA 1
ATOM 1551 C C . LEU A 1 193 ? 11.242 12.764 -14.902 1.00 76.88 193 LEU A C 1
ATOM 1553 O O . LEU A 1 193 ? 12.118 12.178 -15.533 1.00 76.88 193 LEU A O 1
ATOM 1557 N N . ASN A 1 194 ? 10.922 14.044 -15.135 1.00 56.50 194 ASN A N 1
ATOM 1558 C CA . ASN A 1 194 ? 11.776 14.928 -15.927 1.00 56.50 194 ASN A CA 1
ATOM 1559 C C . ASN A 1 194 ? 13.219 14.685 -15.482 1.00 56.50 194 ASN A C 1
ATOM 1561 O O . ASN A 1 194 ? 13.498 14.769 -14.287 1.00 56.50 194 ASN A O 1
ATOM 1565 N N . ILE A 1 195 ? 14.085 14.314 -16.429 1.00 49.78 195 ILE A N 1
ATOM 1566 C CA . ILE A 1 195 ? 15.460 13.848 -16.220 1.00 49.78 195 ILE A CA 1
ATOM 1567 C C . ILE A 1 195 ? 16.258 14.928 -15.483 1.00 49.78 195 ILE A C 1
ATOM 1569 O O . ILE A 1 195 ? 16.909 15.756 -16.097 1.00 49.78 195 ILE A O 1
ATOM 1573 N N . ASN A 1 196 ? 16.134 14.940 -14.165 1.00 41.25 196 ASN A N 1
ATOM 1574 C CA . ASN A 1 196 ? 16.915 15.645 -13.160 1.00 41.25 196 ASN A CA 1
ATOM 1575 C C . ASN A 1 196 ? 16.556 14.991 -11.818 1.00 41.25 196 ASN A C 1
ATOM 1577 O O . ASN A 1 196 ? 16.178 15.645 -10.850 1.00 41.25 196 ASN A O 1
ATOM 1581 N N . PHE A 1 197 ? 16.645 13.657 -11.770 1.00 45.03 197 PHE A N 1
ATOM 1582 C CA . PHE A 1 197 ? 16.966 13.008 -10.506 1.00 45.03 197 PHE A CA 1
ATOM 1583 C C . PHE A 1 197 ? 18.292 13.630 -10.085 1.00 45.03 197 PHE A C 1
ATOM 1585 O O . PHE A 1 197 ? 19.276 13.487 -10.810 1.00 45.03 197 PHE A O 1
ATOM 1592 N N . ASP A 1 198 ? 18.277 14.411 -9.010 1.00 38.91 198 ASP A N 1
ATOM 1593 C CA . ASP A 1 198 ? 19.465 15.055 -8.472 1.00 38.91 198 ASP A CA 1
ATOM 1594 C C . ASP A 1 198 ? 20.563 13.990 -8.321 1.00 38.91 198 ASP A C 1
ATOM 1596 O O . ASP A 1 198 ? 20.448 13.051 -7.529 1.00 38.91 198 ASP A O 1
ATOM 1600 N N . ARG A 1 199 ? 21.571 14.062 -9.200 1.00 44.91 199 ARG A N 1
ATOM 1601 C CA . ARG A 1 199 ? 22.601 13.033 -9.420 1.00 44.91 199 ARG A CA 1
ATOM 1602 C C . ARG A 1 199 ? 23.676 13.073 -8.335 1.00 44.91 199 ARG A C 1
ATOM 1604 O O . ARG A 1 199 ? 24.845 12.813 -8.598 1.00 44.91 199 ARG A O 1
ATOM 1611 N N . THR A 1 200 ? 23.316 13.377 -7.097 1.00 38.34 200 THR A N 1
ATOM 1612 C CA . THR A 1 200 ? 24.278 13.553 -6.000 1.00 38.34 200 THR A CA 1
ATOM 1613 C C . THR A 1 200 ? 24.873 12.244 -5.475 1.00 38.34 200 THR A C 1
ATOM 1615 O O . THR A 1 200 ? 25.533 12.242 -4.443 1.00 38.34 200 THR A O 1
ATOM 1618 N N . PHE A 1 201 ? 24.719 11.131 -6.200 1.00 43.12 201 PHE A N 1
ATOM 1619 C CA . PHE A 1 201 ? 25.412 9.880 -5.888 1.00 43.12 201 PHE A CA 1
ATOM 1620 C C . PHE A 1 201 ? 26.647 9.590 -6.747 1.00 43.12 201 PHE A C 1
ATOM 1622 O O . PHE A 1 201 ? 27.347 8.636 -6.416 1.00 43.12 201 PHE A O 1
ATOM 1629 N N . ASP A 1 202 ? 26.916 10.364 -7.804 1.00 40.22 202 ASP A N 1
ATOM 1630 C CA . ASP A 1 202 ? 28.189 10.336 -8.534 1.00 40.22 202 ASP A CA 1
ATOM 1631 C C . ASP A 1 202 ? 28.255 11.512 -9.526 1.00 40.22 202 ASP A C 1
ATOM 1633 O O . ASP A 1 202 ? 27.466 11.584 -10.470 1.00 40.22 202 ASP A O 1
ATOM 1637 N N . HIS A 1 203 ? 29.206 12.430 -9.350 1.00 42.16 203 HIS A N 1
ATOM 1638 C CA . HIS A 1 203 ? 29.419 13.538 -10.288 1.00 42.16 203 HIS A CA 1
ATOM 1639 C C . HIS A 1 203 ? 29.951 13.074 -11.661 1.00 42.16 203 HIS A C 1
ATOM 1641 O O . HIS A 1 203 ? 30.007 13.887 -12.582 1.00 42.16 203 HIS A O 1
ATOM 1647 N N . ASN A 1 204 ? 30.286 11.785 -11.826 1.00 42.66 204 ASN A N 1
ATOM 1648 C CA . ASN A 1 204 ? 30.941 11.260 -13.026 1.00 42.66 204 ASN A CA 1
ATOM 1649 C C . ASN A 1 204 ? 30.098 10.280 -13.865 1.00 42.66 204 ASN A C 1
ATOM 1651 O O . ASN A 1 204 ? 30.528 9.907 -14.958 1.00 42.66 204 ASN A O 1
ATOM 1655 N N . HIS A 1 205 ? 28.890 9.898 -13.430 1.00 43.72 205 HIS A N 1
ATOM 1656 C CA . HIS A 1 205 ? 28.032 8.979 -14.189 1.00 43.72 205 HIS A CA 1
ATOM 1657 C C . HIS A 1 205 ? 26.593 9.483 -14.330 1.00 43.72 205 HIS A C 1
ATOM 1659 O O . HIS A 1 205 ? 25.843 9.650 -13.370 1.00 43.72 205 HIS A O 1
ATOM 1665 N N . THR A 1 206 ? 26.175 9.706 -15.577 1.00 48.56 206 THR A N 1
ATOM 1666 C CA . THR A 1 206 ? 24.782 10.002 -15.907 1.00 48.56 206 THR A CA 1
ATOM 1667 C C . THR A 1 206 ? 23.993 8.694 -15.986 1.00 48.56 206 THR A C 1
ATOM 1669 O O . THR A 1 206 ? 23.900 8.107 -17.064 1.00 48.56 206 THR A O 1
ATOM 1672 N N . ASP A 1 207 ? 23.431 8.222 -14.872 1.00 52.41 207 ASP A N 1
ATOM 1673 C CA . ASP A 1 207 ? 22.490 7.093 -14.906 1.00 52.41 207 ASP A CA 1
ATOM 1674 C C . ASP A 1 207 ? 21.301 7.458 -15.823 1.00 52.41 207 ASP A C 1
ATOM 1676 O O . ASP A 1 207 ? 20.668 8.508 -15.654 1.00 52.41 207 ASP A O 1
ATOM 1680 N N . LYS A 1 208 ? 21.024 6.619 -16.830 1.00 56.31 208 LYS A N 1
ATOM 1681 C CA . LYS A 1 208 ? 19.843 6.719 -17.701 1.00 56.31 208 LYS A CA 1
ATOM 1682 C C . LYS A 1 208 ? 18.809 5.688 -17.242 1.00 56.31 208 LYS A C 1
ATOM 1684 O O . LYS A 1 208 ? 19.168 4.614 -16.765 1.00 56.31 208 LYS A O 1
ATOM 1689 N N . PHE A 1 209 ? 17.524 6.019 -17.362 1.00 60.28 209 PHE A N 1
ATOM 1690 C CA . PHE A 1 209 ? 16.473 5.006 -17.261 1.00 60.28 209 PHE A CA 1
ATOM 1691 C C . PHE A 1 209 ? 16.513 4.129 -18.507 1.00 60.28 209 PHE A C 1
ATOM 1693 O O . PHE A 1 209 ? 16.724 4.633 -19.613 1.00 60.28 209 PHE A O 1
ATOM 1700 N N . GLU A 1 210 ? 16.328 2.830 -18.309 1.00 63.66 210 GLU A N 1
ATOM 1701 C CA . GLU A 1 210 ? 16.488 1.861 -19.382 1.00 63.66 210 GLU A CA 1
ATOM 1702 C C . GLU A 1 210 ? 15.335 1.875 -20.386 1.00 63.66 210 GLU A C 1
ATOM 1704 O O . GLU A 1 210 ? 14.196 2.248 -20.077 1.00 63.66 210 GLU A O 1
ATOM 1709 N N . ASP A 1 211 ? 15.638 1.445 -21.611 1.00 71.19 211 ASP A N 1
ATOM 1710 C CA . ASP A 1 211 ? 14.626 1.261 -22.640 1.00 71.19 211 ASP A CA 1
ATOM 1711 C C . ASP A 1 211 ? 13.648 0.119 -22.303 1.00 71.19 211 ASP A C 1
ATOM 1713 O O . ASP A 1 211 ? 13.794 -0.646 -21.345 1.00 71.19 211 ASP A O 1
ATOM 1717 N N . LEU A 1 212 ? 12.584 0.027 -23.100 1.00 79.56 212 LEU A N 1
ATOM 1718 C CA . LEU A 1 212 ? 11.486 -0.897 -22.844 1.00 79.56 212 LEU A CA 1
ATOM 1719 C C . LEU A 1 212 ? 11.932 -2.373 -22.827 1.00 79.56 212 LEU A C 1
ATOM 1721 O O . LEU A 1 212 ? 11.348 -3.158 -22.081 1.00 79.56 212 LEU A O 1
ATOM 1725 N N . GLU A 1 213 ? 12.932 -2.765 -23.622 1.00 80.81 213 GLU A N 1
ATOM 1726 C CA . GLU A 1 213 ? 13.380 -4.163 -23.701 1.00 80.81 213 GLU A CA 1
ATOM 1727 C C . GLU A 1 213 ? 14.185 -4.567 -22.465 1.00 80.81 213 GLU A C 1
ATOM 1729 O O . GLU A 1 213 ? 13.998 -5.659 -21.920 1.00 80.81 213 GLU A O 1
ATOM 1734 N N . LEU A 1 214 ? 15.002 -3.656 -21.944 1.00 77.50 214 LEU A N 1
ATOM 1735 C CA . LEU A 1 214 ? 15.732 -3.870 -20.699 1.00 77.50 214 LEU A CA 1
ATOM 1736 C C . LEU A 1 214 ? 14.790 -3.942 -19.489 1.00 77.50 214 LEU A C 1
ATOM 1738 O O . LEU A 1 214 ? 14.924 -4.847 -18.664 1.00 77.50 214 LEU A O 1
ATOM 1742 N N . LEU A 1 215 ? 13.761 -3.090 -19.419 1.00 81.12 215 LEU A N 1
ATOM 1743 C CA . LEU A 1 215 ? 12.743 -3.181 -18.360 1.00 81.12 215 LEU A CA 1
ATOM 1744 C C . LEU A 1 215 ? 11.987 -4.520 -18.395 1.00 81.12 215 LEU A C 1
ATOM 1746 O O . LEU A 1 215 ? 11.750 -5.133 -17.351 1.00 81.12 215 LEU A O 1
ATOM 1750 N N . LYS A 1 216 ? 11.656 -5.032 -19.588 1.00 83.44 216 LYS A N 1
ATOM 1751 C CA . LYS A 1 216 ? 11.052 -6.369 -19.741 1.00 83.44 216 LYS A CA 1
ATOM 1752 C C . LYS A 1 216 ? 11.962 -7.488 -19.237 1.00 83.44 216 LYS A C 1
ATOM 1754 O O . LYS A 1 216 ? 11.456 -8.494 -18.737 1.00 83.44 216 LYS A O 1
ATOM 1759 N N . ALA A 1 217 ? 13.281 -7.345 -19.369 1.00 80.50 217 ALA A N 1
ATOM 1760 C CA . ALA A 1 217 ? 14.237 -8.342 -18.894 1.00 80.50 217 ALA A CA 1
ATOM 1761 C C . ALA A 1 217 ? 14.277 -8.442 -17.356 1.00 80.50 217 ALA A C 1
ATOM 1763 O O . ALA A 1 217 ? 14.559 -9.521 -16.828 1.00 80.50 217 ALA A O 1
ATOM 1764 N N . LEU A 1 218 ? 13.942 -7.357 -16.646 1.00 77.88 218 LEU A N 1
ATOM 1765 C CA . LEU A 1 218 ? 13.837 -7.321 -15.180 1.00 77.88 218 LEU A CA 1
ATOM 1766 C C . LEU A 1 218 ? 12.540 -7.954 -14.664 1.00 77.88 218 LEU A C 1
ATOM 1768 O O . LEU A 1 218 ? 12.521 -8.577 -13.604 1.00 77.88 218 LEU A O 1
ATOM 1772 N N . LEU A 1 219 ? 11.455 -7.829 -15.426 1.00 82.56 219 LEU A N 1
ATOM 1773 C CA . LEU A 1 219 ? 10.126 -8.314 -15.060 1.00 82.56 219 LEU A CA 1
ATOM 1774 C C . LEU A 1 219 ? 9.964 -9.797 -15.415 1.00 82.56 219 LEU A C 1
ATOM 1776 O O . LEU A 1 219 ? 9.282 -10.138 -16.374 1.00 82.56 219 LEU A O 1
ATOM 1780 N N . LYS A 1 220 ? 10.612 -10.707 -14.685 1.00 78.44 220 LYS A N 1
ATOM 1781 C CA . LYS A 1 220 ? 10.523 -12.156 -14.971 1.00 78.44 220 LYS A CA 1
ATOM 1782 C C . LYS A 1 220 ? 9.333 -12.823 -14.275 1.00 78.44 220 LYS A C 1
ATOM 1784 O O . LYS A 1 220 ? 8.576 -13.559 -14.903 1.00 78.44 220 LYS A O 1
ATOM 1789 N N . ASN A 1 221 ? 9.191 -12.552 -12.989 1.00 85.62 221 ASN A N 1
ATOM 1790 C CA . ASN A 1 221 ? 8.188 -13.105 -12.089 1.00 85.62 221 ASN A CA 1
ATOM 1791 C C . ASN A 1 221 ? 8.121 -12.216 -10.840 1.00 85.62 221 ASN A C 1
ATOM 1793 O O . ASN A 1 221 ? 9.036 -11.420 -10.602 1.00 85.62 221 ASN A O 1
ATOM 1797 N N . ASP A 1 222 ? 7.086 -12.390 -10.019 1.00 87.25 222 ASP A N 1
ATOM 1798 C CA . ASP A 1 222 ? 7.042 -11.749 -8.704 1.00 87.25 222 ASP A CA 1
ATOM 1799 C C . ASP A 1 222 ? 8.227 -12.228 -7.847 1.00 87.25 222 ASP A C 1
ATOM 1801 O O . ASP A 1 222 ? 8.570 -13.416 -7.825 1.00 87.25 222 ASP A O 1
ATOM 1805 N N . HIS A 1 223 ? 8.840 -11.309 -7.099 1.00 83.50 223 HIS A N 1
ATOM 1806 C CA . HIS A 1 223 ? 9.999 -11.593 -6.245 1.00 83.50 223 HIS A CA 1
ATOM 1807 C C . HIS A 1 223 ? 9.657 -12.501 -5.047 1.00 83.50 223 HIS A C 1
ATOM 1809 O O . HIS A 1 223 ? 10.531 -13.142 -4.465 1.00 83.50 223 HIS A O 1
ATOM 1815 N N . SER A 1 224 ? 8.389 -12.502 -4.633 1.00 91.81 224 SER A N 1
ATOM 1816 C CA . SER A 1 224 ? 7.838 -13.320 -3.557 1.00 91.81 224 SER A CA 1
ATOM 1817 C C . SER A 1 224 ? 6.320 -13.460 -3.730 1.00 91.81 224 SER A C 1
ATOM 1819 O O . SER A 1 224 ? 5.735 -12.908 -4.659 1.00 91.81 224 SER A O 1
ATOM 1821 N N . ASN A 1 225 ? 5.670 -14.190 -2.826 1.00 96.31 225 ASN A N 1
ATOM 1822 C CA . ASN A 1 225 ? 4.210 -14.290 -2.733 1.00 96.31 225 ASN A CA 1
ATOM 1823 C C . ASN A 1 225 ? 3.670 -13.703 -1.413 1.00 96.31 225 ASN A C 1
ATOM 1825 O O . ASN A 1 225 ? 2.615 -14.119 -0.923 1.00 96.31 225 ASN A O 1
ATOM 1829 N N . CYS A 1 226 ? 4.437 -12.811 -0.774 1.00 97.44 226 CYS A N 1
ATOM 1830 C CA . CYS A 1 226 ? 4.162 -12.410 0.602 1.00 97.44 226 CYS A CA 1
ATOM 1831 C C . CYS A 1 226 ? 2.851 -11.626 0.760 1.00 97.44 226 CYS A C 1
ATOM 1833 O O . CYS A 1 226 ? 2.224 -11.750 1.811 1.00 97.44 226 CYS A O 1
ATOM 1835 N N . ASP A 1 227 ? 2.402 -10.912 -0.272 1.00 98.62 227 ASP A N 1
ATOM 1836 C CA . ASP A 1 227 ? 1.145 -10.160 -0.272 1.00 98.62 227 ASP A CA 1
ATOM 1837 C C . ASP A 1 227 ? -0.060 -11.077 -0.423 1.00 98.62 227 ASP A C 1
ATOM 1839 O O . ASP A 1 227 ? -0.994 -11.011 0.378 1.00 98.62 227 ASP A O 1
ATOM 1843 N N . LEU A 1 228 ? 0.001 -12.008 -1.379 1.00 98.62 228 LEU A N 1
ATOM 1844 C CA . LEU A 1 228 ? -1.035 -13.027 -1.551 1.00 98.62 228 LEU A CA 1
ATOM 1845 C C . LEU A 1 228 ? -1.206 -13.855 -0.273 1.00 98.62 228 LEU A C 1
ATOM 1847 O O . LEU A 1 228 ? -2.323 -14.115 0.175 1.00 98.62 228 LEU A O 1
ATOM 1851 N N . MET A 1 229 ? -0.096 -14.275 0.335 1.00 98.69 229 MET A N 1
ATOM 1852 C CA . MET A 1 229 ? -0.138 -15.064 1.564 1.00 98.69 229 MET A CA 1
ATOM 1853 C C . MET A 1 229 ? -0.568 -14.226 2.775 1.00 98.69 229 MET A C 1
ATOM 1855 O O . MET A 1 229 ? -1.260 -14.751 3.645 1.00 98.69 229 MET A O 1
ATOM 1859 N N . PHE A 1 230 ? -0.228 -12.934 2.827 1.00 98.75 230 PHE A N 1
ATOM 1860 C CA . PHE A 1 230 ? -0.751 -12.017 3.842 1.00 98.75 230 PHE A CA 1
ATOM 1861 C C . PHE A 1 230 ? -2.272 -11.896 3.750 1.00 98.75 230 PHE A C 1
ATOM 1863 O O . PHE A 1 230 ? -2.950 -12.129 4.751 1.00 98.75 230 PHE A O 1
ATOM 1870 N N . ALA A 1 231 ? -2.804 -11.639 2.550 1.00 98.75 231 ALA A N 1
ATOM 1871 C CA . ALA A 1 231 ? -4.239 -11.565 2.292 1.00 98.75 231 ALA A CA 1
ATOM 1872 C C . ALA A 1 231 ? -4.958 -12.858 2.699 1.00 98.75 231 ALA A C 1
ATOM 1874 O O . ALA A 1 231 ? -5.938 -12.806 3.438 1.00 98.75 231 ALA A O 1
ATOM 1875 N N . LYS A 1 232 ? -4.418 -14.028 2.327 1.00 98.56 232 LYS A N 1
ATOM 1876 C CA . LYS A 1 232 ? -4.950 -15.336 2.752 1.00 98.56 232 LYS A CA 1
ATOM 1877 C C . LYS A 1 232 ? -4.959 -15.502 4.272 1.00 98.56 232 LYS A C 1
ATOM 1879 O O . LYS A 1 232 ? -5.948 -15.970 4.828 1.00 98.56 232 LYS A O 1
ATOM 1884 N N . ASN A 1 233 ? -3.889 -15.092 4.954 1.00 98.62 233 ASN A N 1
ATOM 1885 C CA . ASN A 1 233 ? -3.769 -15.215 6.409 1.00 98.62 233 ASN A CA 1
ATOM 1886 C C . ASN A 1 233 ? -4.734 -14.300 7.180 1.00 98.62 233 ASN A C 1
ATOM 1888 O O . ASN A 1 233 ? -5.079 -14.619 8.320 1.00 98.62 233 ASN A O 1
ATOM 1892 N N . ILE A 1 234 ? -5.172 -13.189 6.579 1.00 98.38 234 ILE A N 1
ATOM 1893 C CA . ILE A 1 234 ? -6.214 -12.302 7.128 1.00 98.38 234 ILE A CA 1
ATOM 1894 C C . ILE A 1 234 ? -7.596 -12.539 6.499 1.00 98.38 234 ILE A C 1
ATOM 1896 O O . ILE A 1 234 ? -8.560 -11.902 6.905 1.00 98.38 234 ILE A O 1
ATOM 1900 N N . LYS A 1 235 ? -7.694 -13.489 5.556 1.00 98.44 235 LYS A N 1
ATOM 1901 C CA . LYS A 1 235 ? -8.898 -13.887 4.804 1.00 98.44 235 LYS A CA 1
ATOM 1902 C C . LYS A 1 235 ? -9.496 -12.800 3.904 1.00 98.44 235 LYS A C 1
ATOM 1904 O O . LYS A 1 235 ? -10.686 -12.832 3.616 1.00 98.44 235 LYS A O 1
ATOM 1909 N N . PHE A 1 236 ? -8.682 -11.859 3.441 1.00 98.56 236 PHE A N 1
ATOM 1910 C CA . PHE A 1 236 ? -9.136 -10.818 2.520 1.00 98.56 236 PHE A CA 1
ATOM 1911 C C . PHE A 1 236 ? -9.144 -11.326 1.087 1.00 98.56 236 PHE A C 1
ATOM 1913 O O . PHE A 1 236 ? -8.270 -12.102 0.684 1.00 98.56 236 PHE A O 1
ATOM 1920 N N . LYS A 1 237 ? -10.085 -10.812 0.289 1.00 98.50 237 LYS A N 1
ATOM 1921 C CA . LYS A 1 237 ? -10.002 -10.944 -1.163 1.00 98.50 237 LYS A CA 1
ATOM 1922 C C . LYS A 1 237 ? -8.728 -10.258 -1.656 1.00 98.50 237 LYS A C 1
ATOM 1924 O O . LYS A 1 237 ? -8.405 -9.161 -1.209 1.00 98.50 237 LYS A O 1
ATOM 1929 N N . PHE A 1 238 ? -7.995 -10.910 -2.549 1.00 98.69 238 PHE A N 1
ATOM 1930 C CA . PHE A 1 238 ? -6.718 -10.413 -3.052 1.00 98.69 238 PHE A CA 1
ATOM 1931 C C . PHE A 1 238 ? -6.842 -9.945 -4.498 1.00 98.69 238 PHE A C 1
ATOM 1933 O O . PHE A 1 238 ? -7.531 -10.594 -5.285 1.00 98.69 238 PHE A O 1
ATOM 1940 N N . TYR A 1 239 ? -6.139 -8.865 -4.828 1.00 98.38 239 TYR A N 1
ATOM 1941 C CA . TYR A 1 239 ? -5.973 -8.383 -6.193 1.00 98.38 239 TYR A CA 1
ATOM 1942 C C . TYR A 1 239 ? -4.541 -7.910 -6.431 1.00 98.38 239 TYR A C 1
ATOM 1944 O O . TYR A 1 239 ? -3.860 -7.458 -5.508 1.00 98.38 239 TYR A O 1
ATOM 1952 N N . THR A 1 240 ? -4.098 -7.950 -7.679 1.00 97.69 240 THR A N 1
ATOM 1953 C CA . THR A 1 240 ? -2.827 -7.346 -8.081 1.00 97.69 240 THR A CA 1
ATOM 1954 C C . THR A 1 240 ? -3.024 -5.885 -8.499 1.00 97.69 240 THR A C 1
ATOM 1956 O O . THR A 1 240 ? -4.141 -5.473 -8.832 1.00 97.69 240 THR A O 1
ATOM 1959 N N . PRO A 1 241 ? -1.960 -5.063 -8.516 1.00 97.00 241 PRO A N 1
ATOM 1960 C CA . PRO A 1 241 ? -2.056 -3.669 -8.942 1.00 97.00 241 PRO A CA 1
ATOM 1961 C C . PRO A 1 241 ? -2.589 -3.528 -10.374 1.00 97.00 241 PRO A C 1
ATOM 1963 O O . PRO A 1 241 ? -3.321 -2.590 -10.671 1.00 97.00 241 PRO A O 1
ATOM 1966 N N . GLU A 1 242 ? -2.272 -4.476 -11.256 1.00 94.19 242 GLU A N 1
ATOM 1967 C CA . GLU A 1 242 ? -2.716 -4.490 -12.652 1.00 94.19 242 GLU A CA 1
ATOM 1968 C C . GLU A 1 242 ? -4.222 -4.712 -12.787 1.00 94.19 242 GLU A C 1
ATOM 1970 O O . GLU A 1 242 ? -4.869 -4.045 -13.594 1.00 94.19 242 GLU A O 1
ATOM 1975 N N . GLU A 1 243 ? -4.787 -5.608 -11.974 1.00 94.81 243 GLU A N 1
ATOM 1976 C CA . GLU A 1 243 ? -6.230 -5.874 -11.938 1.00 94.81 243 GLU A CA 1
ATOM 1977 C C . GLU A 1 243 ? -7.016 -4.654 -11.441 1.00 94.81 243 GLU A C 1
ATOM 1979 O O . GLU A 1 243 ? -8.157 -4.440 -11.842 1.00 94.81 243 GLU A O 1
ATOM 1984 N N . ILE A 1 244 ? -6.398 -3.846 -10.577 1.00 95.38 244 ILE A N 1
ATOM 1985 C CA . ILE A 1 244 ? -7.045 -2.730 -9.883 1.00 95.38 244 ILE A CA 1
ATOM 1986 C C . ILE A 1 244 ? -6.873 -1.401 -10.618 1.00 95.38 244 ILE A C 1
ATOM 1988 O O . ILE A 1 244 ? -7.813 -0.612 -10.731 1.00 95.38 244 ILE A O 1
ATOM 1992 N N . PHE A 1 245 ? -5.667 -1.124 -11.107 1.00 92.69 245 PHE A N 1
ATOM 1993 C CA . PHE A 1 245 ? -5.336 0.139 -11.758 1.00 92.69 245 PHE A CA 1
ATOM 1994 C C . PHE A 1 245 ? -5.399 0.060 -13.287 1.00 92.69 245 PHE A C 1
ATOM 1996 O O . PHE A 1 245 ? -5.139 1.081 -13.929 1.00 92.69 245 PHE A O 1
ATOM 2003 N N . GLU A 1 246 ? -5.789 -1.095 -13.846 1.00 79.56 246 GLU A N 1
ATOM 2004 C CA . GLU A 1 246 ? -6.020 -1.341 -15.278 1.00 79.56 246 GLU A CA 1
ATOM 2005 C C . GLU A 1 246 ? -4.896 -0.746 -16.142 1.00 79.56 246 GLU A C 1
ATOM 2007 O O . GLU A 1 246 ? -5.096 0.269 -16.834 1.00 79.56 246 GLU A O 1
ATOM 2012 N N . ILE A 1 247 ? -3.698 -1.324 -16.022 1.00 61.75 247 ILE A N 1
ATOM 2013 C CA . ILE A 1 247 ? -2.493 -0.865 -16.729 1.00 61.75 247 ILE A CA 1
ATOM 2014 C C . ILE A 1 247 ? -2.210 -1.616 -18.030 1.00 61.75 247 ILE A C 1
ATOM 2016 O O . ILE A 1 247 ? -2.607 -2.795 -18.157 1.00 61.75 247 ILE A O 1
#

Foldseek 3Di:
DDDDPQDDWDDDDQKIKHKFDQFDQDQFAEEEEDDLFQKDQQQCQWPCNVPPDDPDDALPALQRIWGLFPCNLVLLLVVSVVRHAYEYEYEAEDVPPVVSVVRVRSNVVVVVVVSLVSHPVSDSIHMYMYGHDPDCSHFPHQNRVCCCCVPVNVVDHHDQVNYAYEYAAQFFFDDPVRLLVSLVSVVVRNVVPPLPPPPVVDPPDRTDRDDSVSSSVVPGTRPHRRRVSSCVNSNHHYDYSCRRNVD

Radius of gyration: 17.83 Å; chains: 1; bounding box: 49×38×50 Å

Sequence (247 aa):
MVDEPFRGWKNKDTVYYKTFGVPPVTDKIAAFDLDSTLVYTPSFYTTRAITSRPSGGLIISPNDYVLYSPKVTKYLERYHMLGYVIVIFSNQKGPSDAGLLYNVKARMDNIFSEFKLKSSSAQLPLHVVFSTSNDKYRKPKPGMYRFFKEHLNNGLDSDLDYSFYVGDAAGRIYDNKLKNAMAKNLKKALDKLNINFDRTFDHNHTDKFEDLELLKALLKNDHSNCDLMFAKNIKFKFYTPEEIFEI

InterPro domains:
  IPR006549 HAD-superfamily hydrolase,subfamily IIIA [TIGR01662] (28-176)
  IPR013954 Polynucleotide kinase 3 phosphatase [PF08645] (28-245)
  IPR023214 HAD superfamily [G3DSA:3.40.50.1000] (7-247)
  IPR036412 HAD-like superfamily [SSF56784] (12-244)

Organism: Babesia microti (strain RI) (NCBI:txid1133968)

Secondary structure (DSSP, 8-state):
----TT-S-EEETTEEEEEES-PPP-S-EEEE--BTTTEE-GGGSBHHHHHH--TT----STT--EES-TTHHHHHHHHHHTTPEEEEEEE---TTSHHHHHHHHHHHHHHHHHHHHH-TTS---EEEEEE-SSSTTSTTSTHHHHHHHHHHSTTPPP-SSS-EEE-S-S-PBPPHHHHHHHHHHHHHHHTTS-S----TT-TT--PPBPPHHHHHHH-SB-S--HHHHHHHHHT-EEE-HHHHHT-

pLDDT: mean 85.31, std 17.31, range [34.72, 98.88]